Protein AF-A0A3D0W3F1-F1 (afdb_monomer_lite)

pLDDT: mean 92.35, std 10.22, range [43.0, 98.81]

Radius of gyration: 23.52 Å; chains: 1; bounding box: 72×40×69 Å

Sequence (309 aa):
MKPEKNKILKRIMSKLGKAGIWTVILTLIIFISQFIASLIQSDFGNVSIETVYFAARDEQTVVYDLFVPSSASEDNKAPLIIVIAGFQRSRETQSHIALEFARRGYVVINIDPYSQGDSSSSQGIEGGAIATIEGYGAFDIINYVYDNDEVYPYVDKDRIGVTGHSAGGNAAYQAAVHFGQESVNNGGVSKVHSVFISGYVLSINSSITFSKSNMGTDYALYDEGAFRNPINTSAPSGYSLSDMRWALESHIFVNSGLEKQGLPTIPDSSEVEIERIYGNPNLRNMRQVFNTPTIHAFQPYDPQAVTSM

Foldseek 3Di:
DPPVVVVVVVVVDVVCDPVNVVVVVVVVVVVVVVVVVVCVLQVNVQKDWDWDWDQFPPRWTKIWIKIAGVQQDLVAAAEEEEEEEAPQDALVQCSLLQSVVSVVRYTYTRIGFAVGDPTHHDDPDDDLVSCQPCVSVVVRVLCVPLVDCVPSVSHDQLHYEYEYFASNLNSQLNLQLVQLQVCVVVVNDRSHAEYERWQYQQPQDLSSLSGLYAYEYEHAQQEPCLVNFDDLPLEDPPHTSLQLQQGVSVQSQQQSLCVLVVHDGDDSNGTDDAQDWHHDSVRRSTYHYHHHNDHTACRPPDCCRRPVD

Secondary structure (DSSP, 8-state):
-HHHHHHHHHHHHHHHHHHHHHHHHHHHHHHHHHHHHHHHHTGGGTEEEEEEEEE-STT-EEEEEEEEETT--SSSPEEEEEEE--TT--GGGTHHHHHHHHHTT-EEEEEPPTTSTTSPPPSS--TTHHHHHSGGGHHHHHHHHHH-TTSSTTEEEEEEEEEEETHHHHHHHHHHHHHHHHTTTTTT--S--EEEEES--TT-SGGGGG--SEEEEE--TT-TTGGGSPP-TTSPTT--TT-TTT-HHHHHHHHHHHHHTTPPPPPTTSPPPTT-EES-GGGT--EEEE--SSSSTT-TT-HHHHS--

Structure (mmCIF, N/CA/C/O backbone):
data_AF-A0A3D0W3F1-F1
#
_entry.id   AF-A0A3D0W3F1-F1
#
loop_
_atom_site.group_PDB
_atom_site.id
_atom_site.type_symbol
_atom_site.label_atom_id
_atom_site.label_alt_id
_atom_site.label_comp_id
_atom_site.label_asym_id
_atom_site.label_entity_id
_atom_site.label_seq_id
_atom_site.pdbx_PDB_ins_code
_atom_site.Cartn_x
_atom_site.Cartn_y
_atom_site.Cartn_z
_atom_site.occupancy
_atom_site.B_iso_or_equiv
_atom_site.auth_seq_id
_atom_site.auth_comp_id
_atom_site.auth_asym_id
_atom_site.auth_atom_id
_atom_site.pdbx_PDB_model_num
ATOM 1 N N . MET A 1 1 ? 44.216 -19.779 -37.011 1.00 53.25 1 MET A N 1
ATOM 2 C CA . MET A 1 1 ? 43.090 -18.876 -36.657 1.00 53.25 1 MET A CA 1
ATOM 3 C C . MET A 1 1 ? 43.308 -17.959 -35.437 1.00 53.25 1 MET A C 1
ATOM 5 O O . MET A 1 1 ? 42.746 -16.876 -35.432 1.00 53.25 1 MET A O 1
ATOM 9 N N . LYS A 1 2 ? 44.129 -18.301 -34.424 1.00 53.22 2 LYS A N 1
ATOM 10 C CA . LYS A 1 2 ? 44.455 -17.397 -33.286 1.00 53.22 2 LYS A CA 1
ATOM 11 C C . LYS A 1 2 ? 45.316 -16.135 -33.583 1.00 53.22 2 LYS A C 1
ATOM 13 O O . LYS A 1 2 ? 45.120 -15.143 -32.885 1.00 53.22 2 LYS A O 1
ATOM 18 N N . PRO A 1 3 ? 46.244 -16.099 -34.565 1.00 59.09 3 PRO A N 1
ATOM 19 C CA . PRO A 1 3 ? 47.161 -14.958 -34.706 1.00 59.09 3 PRO A CA 1
ATOM 20 C C . PRO A 1 3 ? 46.525 -13.700 -35.324 1.00 59.09 3 PRO A C 1
ATOM 22 O O . PRO A 1 3 ? 46.982 -12.594 -35.039 1.00 59.09 3 PRO A O 1
ATOM 25 N N . GLU A 1 4 ? 45.456 -13.829 -36.116 1.00 59.00 4 GLU A N 1
ATOM 26 C CA . GLU A 1 4 ? 44.783 -12.669 -36.723 1.00 59.00 4 GLU A CA 1
ATOM 27 C C . GLU A 1 4 ? 43.921 -11.876 -35.737 1.00 59.00 4 GLU A C 1
ATOM 29 O O . GLU A 1 4 ? 44.013 -10.649 -35.712 1.00 59.00 4 GLU A O 1
ATOM 34 N N . LYS A 1 5 ? 43.163 -12.546 -34.852 1.00 58.88 5 LYS A N 1
ATOM 35 C CA . LYS A 1 5 ? 42.379 -11.868 -33.799 1.00 58.88 5 LYS A CA 1
ATOM 36 C C . LYS A 1 5 ? 43.266 -10.990 -32.906 1.00 58.88 5 LYS A C 1
ATOM 38 O O . LYS A 1 5 ? 42.899 -9.861 -32.594 1.00 58.88 5 LYS A O 1
ATOM 43 N N . ASN A 1 6 ? 44.475 -11.460 -32.586 1.00 65.62 6 ASN A N 1
ATOM 44 C CA . ASN A 1 6 ? 45.454 -10.694 -31.809 1.00 65.62 6 ASN A CA 1
ATOM 45 C C . ASN A 1 6 ? 46.024 -9.480 -32.561 1.00 65.62 6 ASN A C 1
ATOM 47 O O . ASN A 1 6 ? 46.321 -8.465 -31.931 1.00 65.62 6 ASN A O 1
ATOM 51 N N . LYS A 1 7 ? 46.170 -9.547 -33.892 1.00 69.56 7 LYS A N 1
ATOM 52 C CA . LYS A 1 7 ? 46.595 -8.392 -34.704 1.00 69.56 7 LYS A CA 1
ATOM 53 C C . LYS A 1 7 ? 45.502 -7.326 -34.783 1.00 69.56 7 LYS A C 1
ATOM 55 O O . LYS A 1 7 ? 45.806 -6.142 -34.662 1.00 69.56 7 LYS A O 1
ATOM 60 N N . ILE A 1 8 ? 44.246 -7.742 -34.938 1.00 71.44 8 ILE A N 1
ATOM 61 C CA . ILE A 1 8 ? 43.089 -6.838 -34.998 1.00 71.44 8 ILE A CA 1
ATOM 62 C C . ILE A 1 8 ? 42.907 -6.117 -33.659 1.00 71.44 8 ILE A C 1
ATOM 64 O O . ILE A 1 8 ? 42.846 -4.889 -33.634 1.00 71.44 8 ILE A O 1
ATOM 68 N N . LEU A 1 9 ? 42.930 -6.854 -32.543 1.00 68.12 9 LEU A N 1
ATOM 69 C CA . LEU A 1 9 ? 42.785 -6.279 -31.204 1.00 68.12 9 LEU A CA 1
ATOM 70 C C . LEU A 1 9 ? 43.907 -5.274 -30.887 1.00 68.12 9 LEU A C 1
ATOM 72 O O . LEU A 1 9 ? 43.634 -4.169 -30.425 1.00 68.12 9 LEU A O 1
ATOM 76 N N . LYS A 1 10 ? 45.166 -5.606 -31.212 1.00 69.19 10 LYS A N 1
ATOM 77 C CA . LYS A 1 10 ? 46.304 -4.682 -31.046 1.00 69.19 10 LYS A CA 1
ATOM 78 C C . LYS A 1 10 ? 46.171 -3.417 -31.897 1.00 69.19 10 LYS A C 1
ATOM 80 O O . LYS A 1 10 ? 46.497 -2.340 -31.412 1.00 69.19 10 LYS A O 1
ATOM 85 N N . ARG A 1 11 ? 45.671 -3.531 -33.133 1.00 71.38 11 ARG A N 1
ATOM 86 C CA . ARG A 1 11 ? 45.471 -2.396 -34.054 1.00 71.38 11 ARG A CA 1
ATOM 87 C C . ARG A 1 11 ? 44.335 -1.467 -33.614 1.00 71.38 11 ARG A C 1
ATOM 89 O O . ARG A 1 11 ? 44.406 -0.263 -33.840 1.00 71.38 11 ARG A O 1
ATOM 96 N N . ILE A 1 12 ? 43.298 -2.021 -32.989 1.00 68.94 12 ILE A N 1
ATOM 97 C CA . ILE A 1 12 ? 42.200 -1.257 -32.383 1.00 68.94 12 ILE A CA 1
ATOM 98 C C . ILE A 1 12 ? 42.711 -0.524 -31.136 1.00 68.94 12 ILE A C 1
ATOM 100 O O . ILE A 1 12 ? 42.579 0.695 -31.042 1.00 68.94 12 ILE A O 1
ATOM 104 N N . MET A 1 13 ? 43.397 -1.235 -30.235 1.00 66.75 13 MET A N 1
ATOM 105 C CA . MET A 1 13 ? 43.976 -0.648 -29.020 1.00 66.75 13 MET A CA 1
ATOM 106 C C . MET A 1 13 ? 45.009 0.449 -29.319 1.00 66.75 13 MET A C 1
ATOM 108 O O . MET A 1 13 ? 45.036 1.464 -28.628 1.00 66.75 13 MET A O 1
ATOM 112 N N . SER A 1 14 ? 45.819 0.305 -30.376 1.00 70.75 14 SER A N 1
ATOM 113 C CA . SER A 1 14 ? 46.789 1.336 -30.774 1.00 70.75 14 SER A CA 1
ATOM 114 C C . SER A 1 14 ? 46.143 2.613 -31.319 1.00 70.75 14 SER A C 1
ATOM 116 O O . SER A 1 14 ? 46.770 3.664 -31.269 1.00 70.75 14 SER A O 1
ATOM 118 N N . LYS A 1 15 ? 44.914 2.538 -31.854 1.00 76.88 15 LYS A N 1
ATOM 119 C CA . LYS A 1 15 ? 44.172 3.705 -32.363 1.00 76.88 15 LYS A CA 1
ATOM 120 C C . LYS A 1 15 ? 43.393 4.451 -31.275 1.00 76.88 15 LYS A C 1
ATOM 122 O O . LYS A 1 15 ? 43.200 5.651 -31.405 1.00 76.88 15 LYS A O 1
ATOM 127 N N . LEU A 1 16 ? 42.943 3.752 -30.231 1.00 77.44 16 LEU A N 1
ATOM 128 C CA . LEU A 1 16 ? 42.103 4.306 -29.158 1.00 77.44 16 LEU A CA 1
ATOM 129 C C . LEU A 1 16 ? 42.899 5.045 -28.066 1.00 77.44 16 LEU A C 1
ATOM 131 O O . LEU A 1 16 ? 42.341 5.873 -27.348 1.00 77.44 16 LEU A O 1
ATOM 135 N N . GLY A 1 17 ? 44.197 4.752 -27.916 1.00 87.06 17 GLY A N 1
ATOM 136 C CA . GLY A 1 17 ? 44.995 5.247 -26.790 1.00 87.06 17 GLY A CA 1
ATOM 137 C C . GLY A 1 17 ? 44.489 4.728 -25.432 1.00 87.06 17 GLY A C 1
ATOM 138 O O . GLY A 1 17 ? 43.485 4.023 -25.345 1.00 87.06 17 GLY A O 1
ATOM 139 N N . LYS A 1 18 ? 45.181 5.066 -24.334 1.00 87.62 18 LYS A N 1
ATOM 140 C CA . LYS A 1 18 ? 44.776 4.618 -22.983 1.00 87.62 18 LYS A CA 1
ATOM 141 C C . LYS A 1 18 ? 43.378 5.119 -22.602 1.00 87.62 18 LYS A C 1
ATOM 143 O O . LYS A 1 18 ? 42.601 4.357 -22.041 1.00 87.62 18 LYS A O 1
ATOM 148 N N . ALA A 1 19 ? 43.063 6.372 -22.934 1.00 89.00 19 ALA A N 1
ATOM 149 C CA . ALA A 1 19 ? 41.763 6.971 -22.648 1.00 89.00 19 ALA A CA 1
ATOM 150 C C . ALA A 1 19 ? 40.626 6.253 -23.394 1.00 89.00 19 ALA A C 1
ATOM 152 O O . ALA A 1 19 ? 39.661 5.851 -22.757 1.00 89.00 19 ALA A O 1
ATOM 153 N N . GLY A 1 20 ? 40.770 5.990 -24.699 1.00 92.81 20 GLY A N 1
ATOM 154 C CA . GLY A 1 20 ? 39.737 5.291 -25.468 1.00 92.81 20 GLY A CA 1
ATOM 155 C C . GLY A 1 20 ? 39.527 3.840 -25.026 1.00 92.81 20 GLY A C 1
ATOM 156 O O . GLY A 1 20 ? 38.398 3.360 -25.046 1.00 92.81 20 GLY A O 1
ATOM 157 N N . ILE A 1 21 ? 40.579 3.151 -24.562 1.00 90.75 21 ILE A N 1
ATOM 158 C CA . ILE A 1 21 ? 40.440 1.817 -23.950 1.00 90.75 21 ILE A CA 1
ATOM 159 C C . ILE A 1 21 ? 39.588 1.896 -22.677 1.00 90.75 21 ILE A C 1
ATOM 161 O O . ILE A 1 21 ? 38.653 1.112 -22.528 1.00 90.75 21 ILE A O 1
ATOM 165 N N . TRP A 1 22 ? 39.870 2.852 -21.786 1.00 94.56 22 TRP A N 1
ATOM 166 C CA . TRP A 1 22 ? 39.072 3.051 -20.573 1.00 94.56 22 TRP A CA 1
ATOM 167 C C . TRP A 1 22 ? 37.626 3.428 -20.880 1.00 94.56 22 TRP A C 1
ATOM 169 O O . TRP A 1 22 ? 36.726 2.870 -20.263 1.00 94.56 22 TRP A O 1
ATOM 179 N N . THR A 1 23 ? 37.388 4.300 -21.862 1.00 95.69 23 THR A N 1
ATOM 180 C CA . THR A 1 23 ? 36.031 4.640 -22.307 1.00 95.69 23 THR A CA 1
ATOM 181 C C . THR A 1 23 ? 35.265 3.392 -22.738 1.00 95.69 23 THR A C 1
ATOM 183 O O . THR A 1 23 ? 34.173 3.158 -22.236 1.00 95.69 23 THR A O 1
ATOM 186 N N . VAL A 1 24 ? 35.850 2.543 -23.590 1.00 95.19 24 VAL A N 1
ATOM 187 C CA . VAL A 1 24 ? 35.200 1.296 -24.033 1.00 95.19 24 VAL A CA 1
ATOM 188 C C . VAL A 1 24 ? 34.903 0.368 -22.855 1.00 95.19 24 VAL A C 1
ATOM 190 O O . VAL A 1 24 ? 33.809 -0.184 -22.780 1.00 95.19 24 VAL A O 1
ATOM 193 N N . ILE A 1 25 ? 35.844 0.207 -21.920 1.00 95.88 25 ILE A N 1
ATOM 194 C CA . ILE A 1 25 ? 35.651 -0.640 -20.734 1.00 95.88 25 ILE A CA 1
ATOM 195 C C . ILE A 1 25 ? 34.504 -0.112 -19.866 1.00 95.88 25 ILE A C 1
ATOM 197 O O . ILE A 1 25 ? 33.622 -0.884 -19.501 1.00 95.88 25 ILE A O 1
ATOM 201 N N . LEU A 1 26 ? 34.485 1.186 -19.560 1.00 97.56 26 LEU A N 1
ATOM 202 C CA . LEU A 1 26 ? 33.439 1.794 -18.733 1.00 97.56 26 LEU A CA 1
ATOM 203 C C . LEU A 1 26 ? 32.066 1.693 -19.401 1.00 97.56 26 LEU A C 1
ATOM 205 O O . LEU A 1 26 ? 31.092 1.340 -18.744 1.00 97.56 26 LEU A O 1
ATOM 209 N N . THR A 1 27 ? 31.990 1.920 -20.712 1.00 97.12 27 THR A N 1
ATOM 210 C CA . THR A 1 27 ? 30.753 1.739 -21.478 1.00 97.12 27 THR A CA 1
ATOM 211 C C . THR A 1 27 ? 30.265 0.289 -21.441 1.00 97.12 27 THR A C 1
ATOM 213 O O . THR A 1 27 ? 29.077 0.053 -21.236 1.00 97.12 27 THR A O 1
ATOM 216 N N . LEU A 1 28 ? 31.160 -0.696 -21.583 1.00 97.31 28 LEU A N 1
ATOM 217 C CA . LEU A 1 28 ? 30.793 -2.112 -21.466 1.00 97.31 28 LEU A CA 1
ATOM 218 C C . LEU A 1 28 ? 30.286 -2.461 -20.065 1.00 97.31 28 LEU A C 1
ATOM 220 O O . LEU A 1 28 ? 29.304 -3.187 -19.947 1.00 97.31 28 LEU A O 1
ATOM 224 N N . ILE A 1 29 ? 30.923 -1.933 -19.017 1.00 97.88 29 ILE A N 1
ATOM 225 C CA . ILE A 1 29 ? 30.468 -2.123 -17.635 1.00 97.88 29 ILE A CA 1
ATOM 226 C C . ILE A 1 29 ? 29.054 -1.561 -17.468 1.00 97.88 29 ILE A C 1
ATOM 228 O O . ILE A 1 29 ? 28.197 -2.273 -16.960 1.00 97.88 29 ILE A O 1
ATOM 232 N N . ILE A 1 30 ? 28.784 -0.346 -17.958 1.00 97.88 30 ILE A N 1
ATOM 233 C CA . ILE A 1 30 ? 27.447 0.266 -17.897 1.00 97.88 30 ILE A CA 1
ATOM 234 C C . ILE A 1 30 ? 26.406 -0.631 -18.573 1.00 97.88 30 ILE A C 1
ATOM 236 O O . ILE A 1 30 ? 25.393 -0.945 -17.954 1.00 97.88 30 ILE A O 1
ATOM 240 N N . PHE A 1 31 ? 26.666 -1.108 -19.795 1.00 97.56 31 PHE A N 1
ATOM 241 C CA . PHE A 1 31 ? 25.716 -1.973 -20.501 1.00 97.56 31 PHE A CA 1
ATOM 242 C C . PHE A 1 31 ? 25.484 -3.313 -19.796 1.00 97.56 31 PHE A C 1
ATOM 244 O O . PHE A 1 31 ? 24.347 -3.771 -19.712 1.00 97.56 31 PHE A O 1
ATOM 251 N N . ILE A 1 32 ? 26.536 -3.938 -19.259 1.00 97.62 32 ILE A N 1
ATOM 252 C CA . ILE A 1 32 ? 26.407 -5.190 -18.500 1.00 97.62 32 ILE A CA 1
ATOM 253 C C . ILE A 1 32 ? 25.610 -4.951 -17.213 1.00 97.62 32 ILE A C 1
ATOM 255 O O . ILE A 1 32 ? 24.720 -5.736 -16.893 1.00 97.62 32 ILE A O 1
ATOM 259 N N . SER A 1 33 ? 25.882 -3.862 -16.494 1.00 97.19 33 SER A N 1
ATOM 260 C CA . SER A 1 33 ? 25.137 -3.491 -15.290 1.00 97.19 33 SER A CA 1
ATOM 261 C C . SER A 1 33 ? 23.663 -3.219 -15.590 1.00 97.19 33 SER A C 1
ATOM 263 O O . SER A 1 33 ? 22.810 -3.706 -14.856 1.00 97.19 33 SER A O 1
ATOM 265 N N . GLN A 1 34 ? 23.348 -2.510 -16.678 1.00 96.62 34 GLN A N 1
ATOM 266 C CA . GLN A 1 34 ? 21.968 -2.272 -17.116 1.00 96.62 34 GLN A CA 1
ATOM 267 C C . GLN A 1 34 ? 21.253 -3.570 -17.497 1.00 96.62 34 GLN A C 1
ATOM 269 O O . GLN A 1 34 ? 20.100 -3.765 -17.125 1.00 96.62 34 GLN A O 1
ATOM 274 N N . PHE A 1 35 ? 21.941 -4.477 -18.192 1.00 96.06 35 PHE A N 1
ATOM 275 C CA . PHE A 1 35 ? 21.393 -5.784 -18.540 1.00 96.06 35 PHE A CA 1
ATOM 276 C C . PHE A 1 35 ? 21.067 -6.614 -17.291 1.00 96.06 35 PHE A C 1
ATOM 278 O O . PHE A 1 35 ? 19.957 -7.120 -17.162 1.00 96.06 35 PHE A O 1
ATOM 285 N N . ILE A 1 36 ? 21.997 -6.703 -16.334 1.00 96.75 36 ILE A N 1
ATOM 286 C CA . ILE A 1 36 ? 21.770 -7.414 -15.067 1.00 96.75 36 ILE A CA 1
ATOM 287 C C . ILE A 1 36 ? 20.635 -6.758 -14.270 1.00 96.75 36 ILE A C 1
ATOM 289 O O . ILE A 1 36 ? 19.779 -7.463 -13.741 1.00 96.75 36 ILE A O 1
ATOM 293 N N . ALA A 1 37 ? 20.597 -5.425 -14.205 1.00 93.81 37 ALA A N 1
ATOM 294 C CA . ALA A 1 37 ? 19.527 -4.698 -13.528 1.00 93.81 37 ALA A CA 1
ATOM 295 C C . ALA A 1 37 ? 18.158 -4.983 -14.162 1.00 93.81 37 ALA A C 1
ATOM 297 O O . ALA A 1 37 ? 17.212 -5.258 -13.434 1.00 93.81 37 ALA A O 1
ATOM 298 N N . SER A 1 38 ? 18.064 -4.997 -15.495 1.00 93.31 38 SER A N 1
ATOM 299 C CA . SER A 1 38 ? 16.833 -5.330 -16.223 1.00 93.31 38 SER A CA 1
ATOM 300 C C . SER A 1 38 ? 16.358 -6.758 -15.944 1.00 93.31 38 SER A C 1
ATOM 302 O O . SER A 1 38 ? 15.163 -6.971 -15.741 1.00 93.31 38 SER A O 1
ATOM 304 N N . LEU A 1 39 ? 17.279 -7.726 -15.857 1.00 95.25 39 LEU A N 1
ATOM 305 C CA . LEU A 1 39 ? 16.937 -9.090 -15.451 1.00 95.25 39 LEU A CA 1
ATOM 306 C C . LEU A 1 39 ? 16.381 -9.122 -14.027 1.00 95.25 39 LEU A C 1
ATOM 308 O O . LEU A 1 39 ? 15.338 -9.714 -13.800 1.00 95.25 39 LEU A O 1
ATOM 312 N N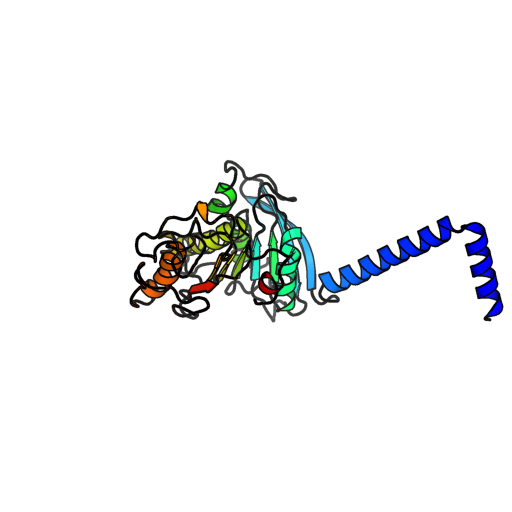 . ILE A 1 40 ? 17.030 -8.461 -13.069 1.00 93.94 40 ILE A N 1
ATOM 313 C CA . ILE A 1 40 ? 16.556 -8.448 -11.677 1.00 93.94 40 ILE A CA 1
ATOM 314 C C . ILE A 1 40 ? 15.187 -7.762 -11.572 1.00 93.94 40 ILE A C 1
ATOM 316 O O . ILE A 1 40 ? 14.288 -8.303 -10.937 1.00 93.94 40 ILE A O 1
ATOM 320 N N . GLN A 1 41 ? 15.016 -6.610 -12.224 1.00 92.81 41 GLN A N 1
ATOM 321 C CA . GLN A 1 41 ? 13.795 -5.799 -12.159 1.00 92.81 41 GLN A CA 1
ATOM 322 C C . GLN A 1 41 ? 12.572 -6.459 -12.805 1.00 92.81 41 GLN A C 1
ATOM 324 O O . GLN A 1 41 ? 11.461 -6.016 -12.557 1.00 92.81 41 GLN A O 1
ATOM 329 N N . SER A 1 42 ? 12.757 -7.514 -13.599 1.00 93.75 42 SER A N 1
ATOM 330 C CA . SER A 1 42 ? 11.679 -8.271 -14.255 1.00 93.75 42 SER A CA 1
ATOM 331 C C . SER A 1 42 ? 11.549 -9.705 -13.730 1.00 93.75 42 SER A C 1
ATOM 333 O O . SER A 1 42 ? 10.919 -10.542 -14.375 1.00 93.75 42 SER A O 1
ATOM 335 N N . ASP A 1 43 ? 12.194 -10.022 -12.600 1.00 95.75 43 ASP A N 1
ATOM 336 C CA . ASP A 1 43 ? 12.343 -11.393 -12.092 1.00 95.75 43 ASP A CA 1
ATOM 337 C C . ASP A 1 43 ? 12.796 -12.379 -13.182 1.00 95.75 43 ASP A C 1
ATOM 339 O O . ASP A 1 43 ? 12.185 -13.409 -13.442 1.00 95.75 43 ASP A O 1
ATOM 343 N N . PHE A 1 44 ? 13.867 -12.013 -13.882 1.00 95.88 44 PHE A N 1
ATOM 344 C CA . PHE A 1 44 ? 14.442 -12.753 -15.004 1.00 95.88 44 PHE A CA 1
ATOM 345 C C . PHE A 1 44 ? 13.440 -13.026 -16.141 1.00 95.88 44 PHE A C 1
ATOM 347 O O . PHE A 1 44 ? 13.564 -14.022 -16.853 1.00 95.88 44 PHE A O 1
ATOM 354 N N . GLY A 1 45 ? 12.481 -12.116 -16.338 1.00 95.06 45 GLY A N 1
ATOM 355 C CA . GLY A 1 45 ? 11.433 -12.205 -17.355 1.00 95.06 45 GLY A CA 1
ATOM 356 C C . GLY A 1 45 ? 10.137 -12.870 -16.883 1.00 95.06 45 GLY A C 1
ATOM 357 O O . GLY A 1 45 ? 9.223 -13.024 -17.690 1.00 95.06 45 GLY A O 1
ATOM 358 N N . ASN A 1 46 ? 10.026 -13.250 -15.606 1.00 97.44 46 ASN A N 1
ATOM 359 C CA . ASN A 1 46 ? 8.794 -13.820 -15.054 1.00 97.44 46 ASN A CA 1
ATOM 360 C C . ASN A 1 46 ? 7.728 -12.767 -14.730 1.00 97.44 46 ASN A C 1
ATOM 362 O O . ASN A 1 46 ? 6.587 -13.149 -14.466 1.00 97.44 46 ASN A O 1
ATOM 366 N N . VAL A 1 47 ? 8.080 -11.479 -14.726 1.00 98.25 47 VAL A N 1
ATOM 367 C CA . VAL A 1 47 ? 7.161 -10.362 -14.483 1.00 98.25 47 VAL A CA 1
ATOM 368 C C . VAL A 1 47 ? 7.215 -9.393 -15.662 1.00 98.25 47 VAL A C 1
ATOM 370 O O . VAL A 1 47 ? 8.274 -8.855 -15.988 1.00 98.25 47 VAL A O 1
ATOM 373 N N . SER A 1 48 ? 6.061 -9.161 -16.287 1.00 97.88 48 SER A N 1
ATOM 374 C CA . SER A 1 48 ? 5.867 -8.099 -17.276 1.00 97.88 48 SER A CA 1
ATOM 375 C C . SER A 1 48 ? 5.583 -6.783 -16.563 1.00 97.88 48 SER A C 1
ATOM 377 O O . SER A 1 48 ? 4.826 -6.774 -15.595 1.00 97.88 48 SER A O 1
ATOM 379 N N . ILE A 1 49 ? 6.171 -5.687 -17.041 1.00 97.81 49 ILE A N 1
ATOM 380 C CA . ILE A 1 49 ? 5.978 -4.345 -16.483 1.00 97.81 49 ILE A CA 1
ATOM 381 C C . ILE A 1 49 ? 5.582 -3.409 -17.621 1.00 97.81 49 ILE A C 1
ATOM 383 O O . ILE A 1 49 ? 6.316 -3.291 -18.603 1.00 97.81 49 ILE A O 1
ATOM 387 N N . GLU A 1 50 ? 4.435 -2.752 -17.484 1.00 97.56 50 GLU A N 1
ATOM 388 C CA . GLU A 1 50 ? 3.913 -1.784 -18.451 1.00 97.56 50 GLU A CA 1
ATOM 389 C C . GLU A 1 50 ? 3.511 -0.490 -17.742 1.00 97.56 50 GLU A C 1
ATOM 391 O O . GLU A 1 50 ? 2.805 -0.530 -16.740 1.00 97.56 50 GLU A O 1
ATOM 396 N N . THR A 1 51 ? 3.924 0.661 -18.270 1.00 98.25 51 THR A N 1
ATOM 397 C CA . THR A 1 51 ? 3.449 1.962 -17.783 1.00 98.25 51 THR A CA 1
ATOM 398 C C . THR A 1 51 ? 2.148 2.335 -18.487 1.00 98.25 51 THR A C 1
ATOM 400 O O . THR A 1 51 ? 2.099 2.403 -19.716 1.00 98.25 51 THR A O 1
ATOM 403 N N . VAL A 1 52 ? 1.108 2.631 -17.712 1.00 98.31 52 VAL A N 1
ATOM 404 C CA . VAL A 1 52 ? -0.239 2.948 -18.195 1.00 98.31 52 VAL A CA 1
ATOM 405 C C . VAL A 1 52 ? -0.613 4.377 -17.811 1.00 98.31 52 VAL A C 1
ATOM 407 O O . VAL A 1 52 ? -0.479 4.776 -16.656 1.00 98.31 52 VAL A O 1
ATOM 410 N N . TYR A 1 53 ? -1.135 5.131 -18.781 1.00 97.88 53 TYR A N 1
ATOM 411 C CA . TYR A 1 53 ? -1.723 6.457 -18.578 1.00 97.88 53 TYR A CA 1
ATOM 412 C C . TYR A 1 53 ? -3.244 6.319 -18.532 1.00 97.88 53 TYR A C 1
ATOM 414 O O . TYR A 1 53 ? -3.898 6.176 -19.567 1.00 97.88 53 TYR A O 1
ATOM 422 N N . PHE A 1 54 ? -3.811 6.324 -17.329 1.00 97.19 54 PHE A N 1
ATOM 423 C CA . PHE A 1 54 ? -5.242 6.150 -17.114 1.00 97.19 54 PHE A CA 1
ATOM 424 C C . PHE A 1 54 ? -5.949 7.501 -17.030 1.00 97.19 54 PHE A C 1
ATOM 426 O O . PHE A 1 54 ? -5.680 8.297 -16.132 1.00 97.19 54 PHE A O 1
ATOM 433 N N . ALA A 1 55 ? -6.872 7.741 -17.962 1.00 96.12 55 ALA A N 1
ATOM 434 C CA . ALA A 1 55 ? -7.784 8.876 -17.906 1.00 96.12 55 ALA A CA 1
ATOM 435 C C . ALA A 1 55 ? -8.819 8.634 -16.799 1.00 96.12 55 ALA A C 1
ATOM 437 O O . ALA A 1 55 ? -9.746 7.839 -16.962 1.00 96.12 55 ALA A O 1
ATOM 438 N N . ALA A 1 56 ? -8.623 9.301 -15.667 1.00 93.06 56 ALA A N 1
ATOM 439 C CA . ALA A 1 56 ? -9.525 9.259 -14.531 1.00 93.06 56 ALA A CA 1
ATOM 440 C C . ALA A 1 56 ? -10.672 10.271 -14.714 1.00 93.06 56 ALA A C 1
ATOM 442 O O . ALA A 1 56 ? -10.874 10.850 -15.785 1.00 93.06 56 ALA A O 1
ATOM 443 N N . ARG A 1 57 ? -11.464 10.473 -13.659 1.00 87.88 57 ARG A N 1
ATOM 444 C CA . ARG A 1 57 ? -12.520 11.495 -13.638 1.00 87.88 57 ARG A CA 1
ATOM 445 C C . ARG A 1 57 ? -11.948 12.913 -13.759 1.00 87.88 57 ARG A C 1
ATOM 447 O O . ARG A 1 57 ? -10.756 13.133 -13.575 1.00 87.88 57 ARG A O 1
ATOM 454 N N . ASP A 1 58 ? -12.822 13.873 -14.053 1.00 87.31 58 ASP A N 1
ATOM 455 C CA . ASP A 1 58 ? -12.511 15.311 -14.024 1.00 87.31 58 ASP A CA 1
ATOM 456 C C . ASP A 1 58 ? -11.318 15.724 -14.915 1.00 87.31 58 ASP A C 1
ATOM 458 O O . ASP A 1 58 ? -10.568 16.642 -14.590 1.00 87.31 58 ASP A O 1
ATOM 462 N N . GLU A 1 59 ? -11.135 15.026 -16.045 1.00 89.19 59 GLU A N 1
ATOM 463 C CA . GLU A 1 59 ? -10.014 15.207 -16.989 1.00 89.19 59 GLU A CA 1
ATOM 464 C C . GLU A 1 59 ? -8.623 14.996 -16.353 1.00 89.19 59 GLU A C 1
ATOM 466 O O . GLU A 1 59 ? -7.597 15.388 -16.916 1.00 89.19 59 GLU A O 1
ATOM 471 N N . GLN A 1 60 ? -8.569 14.347 -15.187 1.00 94.31 60 GLN A N 1
ATOM 472 C CA . GLN A 1 60 ? -7.328 13.973 -14.522 1.00 94.31 60 GLN A CA 1
ATOM 473 C C . GLN A 1 60 ? -6.728 12.710 -15.147 1.00 94.31 60 GLN A C 1
ATOM 475 O O . GLN A 1 60 ? -7.412 11.881 -15.746 1.00 94.31 60 GLN A O 1
ATOM 480 N N . THR A 1 61 ? -5.418 12.544 -15.001 1.00 97.31 61 THR A N 1
ATOM 481 C CA . THR A 1 61 ? -4.689 11.348 -15.432 1.00 97.31 61 THR A CA 1
ATOM 482 C C . THR A 1 61 ? -3.933 10.766 -14.250 1.00 97.31 61 THR A C 1
ATOM 484 O O . THR A 1 61 ? -3.146 11.473 -13.620 1.00 97.31 61 THR A O 1
ATOM 487 N N . VAL A 1 62 ? -4.147 9.479 -13.973 1.00 97.38 62 VAL A N 1
ATOM 488 C CA . VAL A 1 62 ? -3.304 8.704 -13.055 1.00 97.38 62 VAL A CA 1
ATOM 489 C C . VAL A 1 62 ? -2.368 7.842 -13.886 1.00 97.38 62 VAL A C 1
ATOM 491 O O . VAL A 1 62 ? -2.816 7.082 -14.744 1.00 97.38 62 VAL A O 1
ATOM 494 N N . VAL A 1 63 ? -1.071 7.941 -13.630 1.00 98.12 63 VAL A N 1
ATOM 495 C CA . VAL A 1 63 ? -0.057 7.100 -14.262 1.00 98.12 63 VAL A CA 1
ATOM 496 C C . VAL A 1 63 ? 0.376 6.019 -13.284 1.00 98.12 63 VAL A C 1
ATOM 498 O O . VAL A 1 63 ? 0.529 6.266 -12.087 1.00 98.12 63 VAL A O 1
ATOM 501 N N . TYR A 1 64 ? 0.553 4.800 -13.776 1.00 98.19 64 TYR A N 1
ATOM 502 C CA . TYR A 1 64 ? 1.027 3.693 -12.955 1.00 98.19 64 TYR A CA 1
ATOM 503 C C . TYR A 1 64 ? 1.835 2.686 -13.756 1.00 98.19 64 TYR A C 1
ATOM 505 O O . TYR A 1 64 ? 1.644 2.535 -14.960 1.00 98.19 64 TYR A O 1
ATOM 513 N N . ASP A 1 65 ? 2.688 1.950 -13.052 1.00 98.50 65 ASP A N 1
ATOM 514 C CA . ASP A 1 65 ? 3.316 0.746 -13.579 1.00 98.50 65 ASP A CA 1
ATOM 515 C C . ASP A 1 65 ? 2.480 -0.476 -13.181 1.00 98.50 65 ASP A C 1
ATOM 517 O O . ASP A 1 65 ? 2.170 -0.689 -12.004 1.00 98.50 65 ASP A O 1
ATOM 521 N N . LEU A 1 66 ? 2.116 -1.277 -14.176 1.00 98.56 66 LEU A N 1
ATOM 522 C CA . LEU A 1 66 ? 1.390 -2.528 -14.049 1.00 98.56 66 LEU A CA 1
ATOM 523 C C . LEU A 1 66 ? 2.376 -3.695 -14.095 1.00 98.56 66 LEU A C 1
ATOM 525 O O . LEU A 1 66 ? 2.971 -3.972 -15.135 1.00 98.56 66 LEU A O 1
ATOM 529 N N . PHE A 1 67 ? 2.513 -4.399 -12.976 1.00 98.69 67 PHE A N 1
ATOM 530 C CA . PHE A 1 67 ? 3.326 -5.602 -12.852 1.00 98.69 67 PHE A CA 1
ATOM 531 C C . PHE A 1 67 ? 2.420 -6.827 -12.964 1.00 98.69 67 PHE A C 1
ATOM 533 O O . PHE A 1 67 ? 1.521 -7.022 -12.141 1.00 98.69 67 PHE A O 1
ATOM 540 N N . VAL A 1 68 ? 2.674 -7.670 -13.961 1.00 98.56 68 VAL A N 1
ATOM 541 C CA . VAL A 1 68 ? 1.900 -8.889 -14.217 1.00 98.56 68 VAL A CA 1
ATOM 542 C C . VAL A 1 68 ? 2.834 -10.095 -14.160 1.00 98.56 68 VAL A C 1
ATOM 544 O O . VAL A 1 68 ? 3.709 -10.225 -15.023 1.00 98.56 68 VAL A O 1
ATOM 547 N N . PRO A 1 69 ? 2.694 -10.985 -13.164 1.00 98.31 69 PRO A N 1
ATOM 548 C CA . PRO A 1 69 ? 3.474 -12.210 -13.125 1.00 98.31 69 PRO A CA 1
ATOM 549 C C . PRO A 1 69 ? 3.004 -13.180 -14.210 1.00 98.31 69 PRO A C 1
ATOM 551 O O . PRO A 1 69 ? 1.816 -13.285 -14.497 1.00 98.31 69 PRO A O 1
ATOM 554 N N . SER A 1 70 ? 3.932 -13.960 -14.756 1.00 97.56 70 SER A N 1
ATOM 555 C CA . SER A 1 70 ? 3.675 -14.985 -15.780 1.00 97.56 70 SER A CA 1
ATOM 556 C C . SER A 1 70 ? 2.687 -16.079 -15.350 1.00 97.56 70 SER A C 1
ATOM 558 O O . SER A 1 70 ? 2.162 -16.798 -16.197 1.00 97.56 70 SER A O 1
ATOM 560 N N . SER A 1 71 ? 2.422 -16.211 -14.047 1.00 96.88 71 SER A N 1
ATOM 561 C CA . SER A 1 71 ? 1.408 -17.113 -13.499 1.00 96.88 71 SER A CA 1
ATOM 562 C C . SER A 1 71 ? -0.026 -16.581 -13.618 1.00 96.88 71 SER A C 1
ATOM 564 O O . SER A 1 71 ? -0.959 -17.383 -13.535 1.00 96.88 71 SER A O 1
ATOM 566 N N . ALA A 1 72 ? -0.221 -15.269 -13.794 1.00 97.88 72 ALA A N 1
ATOM 567 C CA . ALA A 1 72 ? -1.539 -14.654 -13.909 1.00 97.88 72 ALA A CA 1
ATOM 568 C C . ALA A 1 72 ? -2.104 -14.847 -15.322 1.00 97.88 72 ALA A C 1
ATOM 570 O O . ALA A 1 72 ? -1.472 -14.506 -16.321 1.00 97.88 72 ALA A O 1
ATOM 571 N N . SER A 1 73 ? -3.311 -15.397 -15.405 1.00 97.38 73 SER A N 1
ATOM 572 C CA . SER A 1 73 ? -4.047 -15.592 -16.659 1.00 97.38 73 SER A CA 1
ATOM 573 C C . SER A 1 73 ? -5.551 -15.546 -16.394 1.00 97.38 73 SER A C 1
ATOM 575 O O . SER A 1 73 ? -5.973 -15.520 -15.240 1.00 97.38 73 SER A O 1
ATOM 577 N N . GLU A 1 74 ? -6.370 -15.545 -17.443 1.00 96.44 74 GLU A N 1
ATOM 578 C CA . GLU A 1 74 ? -7.833 -15.574 -17.294 1.00 96.44 74 GLU A CA 1
ATOM 579 C C . GLU A 1 74 ? -8.322 -16.831 -16.552 1.00 96.44 74 GLU A C 1
ATOM 581 O O . GLU A 1 74 ? -9.228 -16.741 -15.722 1.00 96.44 74 GLU A O 1
ATOM 586 N N . ASP A 1 75 ? -7.667 -17.976 -16.782 1.00 96.88 75 ASP A N 1
ATOM 587 C CA . ASP A 1 75 ? -7.971 -19.253 -16.121 1.00 96.88 75 ASP A CA 1
ATOM 588 C C . ASP A 1 75 ? -7.381 -19.351 -14.702 1.00 96.88 75 ASP A C 1
ATOM 590 O O . ASP A 1 75 ? -7.872 -20.111 -13.865 1.00 96.88 75 ASP A O 1
ATOM 594 N N . ASN A 1 76 ? -6.322 -18.588 -14.414 1.00 97.25 76 ASN A N 1
ATOM 595 C CA . ASN A 1 76 ? -5.662 -18.539 -13.110 1.00 97.25 76 ASN A CA 1
ATOM 596 C C . ASN A 1 76 ? -5.535 -17.088 -12.634 1.00 97.25 76 ASN A C 1
ATOM 598 O O . ASN A 1 76 ? -4.462 -16.479 -12.717 1.00 97.25 76 ASN A O 1
ATOM 602 N N . LYS A 1 77 ? -6.655 -16.540 -12.153 1.00 98.12 77 LYS A N 1
ATOM 603 C CA . LYS A 1 77 ? -6.731 -15.147 -11.711 1.00 98.12 77 LYS A CA 1
ATOM 604 C C . LYS A 1 77 ? -5.894 -14.902 -10.455 1.00 98.12 77 LYS A C 1
ATOM 606 O O . LYS A 1 77 ? -5.997 -15.622 -9.453 1.00 98.12 77 LYS A O 1
ATOM 611 N N . ALA A 1 78 ? -5.089 -13.850 -10.500 1.00 98.44 78 ALA A N 1
ATOM 612 C CA . ALA A 1 78 ? -4.210 -13.441 -9.415 1.00 98.44 78 ALA A CA 1
ATOM 613 C C . ALA A 1 78 ? -4.840 -12.307 -8.586 1.00 98.44 78 ALA A C 1
ATOM 615 O O . ALA A 1 78 ? -5.526 -11.451 -9.148 1.00 98.44 78 ALA A O 1
ATOM 616 N N . PRO A 1 79 ? -4.605 -12.253 -7.261 1.00 98.38 79 PRO A N 1
ATOM 617 C CA . PRO A 1 79 ? -4.990 -11.096 -6.459 1.00 98.38 79 PRO A CA 1
ATOM 618 C C . PRO A 1 79 ? -4.318 -9.814 -6.965 1.00 98.38 79 PRO A C 1
ATOM 620 O O . PRO A 1 79 ? -3.195 -9.857 -7.474 1.00 98.38 79 PRO A O 1
ATOM 623 N N . LEU A 1 80 ? -4.977 -8.676 -6.754 1.00 98.75 80 LEU A N 1
ATOM 624 C CA . LEU A 1 80 ? -4.449 -7.353 -7.083 1.00 98.75 80 LEU A CA 1
ATOM 625 C C . LEU A 1 80 ? -3.911 -6.658 -5.833 1.00 98.75 80 LEU A C 1
ATOM 627 O O . LEU A 1 80 ? -4.574 -6.652 -4.797 1.00 98.75 80 LEU A O 1
ATOM 631 N N . ILE A 1 81 ? -2.755 -6.009 -5.943 1.00 98.75 81 ILE A N 1
ATOM 632 C CA . ILE A 1 81 ? -2.231 -5.090 -4.932 1.00 98.75 81 ILE A CA 1
ATOM 633 C C . ILE A 1 81 ? -2.039 -3.710 -5.553 1.00 98.75 81 ILE A C 1
ATOM 635 O O . ILE A 1 81 ? -1.356 -3.556 -6.562 1.00 98.75 81 ILE A O 1
ATOM 639 N N 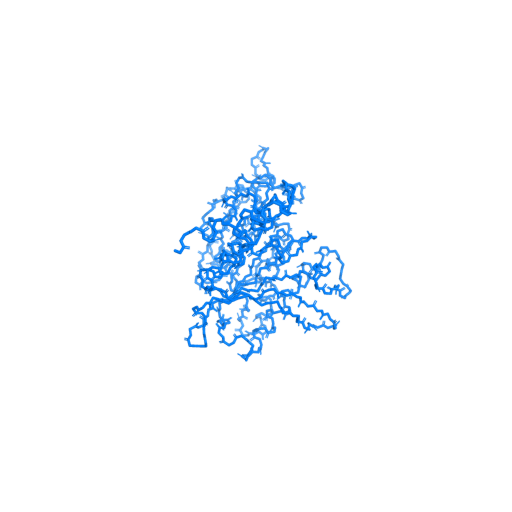. ILE A 1 82 ? -2.614 -2.693 -4.921 1.00 98.69 82 ILE A N 1
ATOM 640 C CA . ILE A 1 82 ? -2.325 -1.296 -5.232 1.00 98.69 82 ILE A CA 1
ATOM 641 C C . ILE A 1 82 ? -1.206 -0.810 -4.309 1.00 98.69 82 ILE A C 1
ATOM 643 O O . ILE A 1 82 ? -1.338 -0.904 -3.087 1.00 98.69 82 ILE A O 1
ATOM 647 N N . VAL A 1 83 ? -0.119 -0.290 -4.878 1.00 98.31 83 VAL A N 1
ATOM 648 C CA . VAL A 1 83 ? 1.021 0.279 -4.145 1.00 98.31 83 VAL A CA 1
ATOM 649 C C . VAL A 1 83 ? 1.052 1.787 -4.365 1.00 98.31 83 VAL A C 1
ATOM 651 O O . VAL A 1 83 ? 1.083 2.257 -5.502 1.00 98.31 83 VAL A O 1
ATOM 654 N N . ILE A 1 84 ? 1.030 2.546 -3.268 1.00 97.50 84 ILE A N 1
ATOM 655 C CA . ILE A 1 84 ? 0.908 4.007 -3.291 1.00 97.50 84 ILE A CA 1
ATOM 656 C C . ILE A 1 84 ? 2.168 4.647 -2.700 1.00 97.50 84 ILE A C 1
ATOM 658 O O . ILE A 1 84 ? 2.528 4.413 -1.539 1.00 97.50 84 ILE A O 1
ATOM 662 N N . ALA A 1 85 ? 2.834 5.490 -3.488 1.00 93.69 85 ALA A N 1
ATOM 663 C CA . ALA A 1 85 ? 3.991 6.250 -3.030 1.00 93.69 85 ALA A CA 1
ATOM 664 C C . ALA A 1 85 ? 3.615 7.349 -2.012 1.00 93.69 85 ALA A C 1
ATOM 666 O O . ALA A 1 85 ? 2.467 7.782 -1.895 1.00 93.69 85 ALA A O 1
ATOM 667 N N . GLY A 1 86 ? 4.613 7.792 -1.242 1.00 90.38 86 GLY A N 1
ATOM 668 C CA . GLY A 1 86 ? 4.456 8.864 -0.256 1.00 90.38 86 GLY A CA 1
ATOM 669 C C . GLY A 1 86 ? 4.379 10.265 -0.866 1.00 90.38 86 GLY A C 1
ATOM 670 O O . GLY A 1 86 ? 4.323 10.444 -2.074 1.00 90.38 86 GLY A O 1
ATOM 671 N N . PHE A 1 87 ? 4.400 11.285 -0.008 1.00 89.31 87 PHE A N 1
ATOM 672 C CA . PHE A 1 87 ? 4.460 12.679 -0.451 1.00 89.31 87 PHE A CA 1
ATOM 673 C C . PHE A 1 87 ? 5.831 13.009 -1.062 1.00 89.31 87 PHE A C 1
ATOM 675 O O . PHE A 1 87 ? 6.862 12.610 -0.521 1.00 89.31 87 PHE A O 1
ATOM 682 N N . GLN A 1 88 ? 5.824 13.764 -2.161 1.00 86.56 88 GLN A N 1
ATOM 683 C CA . GLN A 1 88 ? 6.987 14.098 -2.994 1.00 86.56 88 GLN A CA 1
ATOM 684 C C . GLN A 1 88 ? 7.756 12.867 -3.500 1.00 86.56 88 GLN A C 1
ATOM 686 O O . GLN A 1 88 ? 8.987 12.868 -3.588 1.00 86.56 88 GLN A O 1
ATOM 691 N N . ARG A 1 89 ? 7.028 11.795 -3.814 1.00 88.69 89 ARG A N 1
ATOM 692 C CA . ARG A 1 89 ? 7.562 10.530 -4.313 1.00 88.69 89 ARG A CA 1
ATOM 693 C C . ARG A 1 89 ? 6.771 10.076 -5.539 1.00 88.69 89 ARG A C 1
ATOM 695 O O . ARG A 1 89 ? 5.626 10.458 -5.737 1.00 88.69 89 ARG A O 1
ATOM 702 N N . SER A 1 90 ? 7.411 9.237 -6.337 1.00 92.31 90 SER A N 1
ATOM 703 C CA . SER A 1 90 ? 6.849 8.629 -7.540 1.00 92.31 90 SER A CA 1
ATOM 704 C C . SER A 1 90 ? 6.847 7.102 -7.424 1.00 92.31 90 SER A C 1
ATOM 706 O O . SER A 1 90 ? 7.441 6.531 -6.491 1.00 92.31 90 SER A O 1
ATOM 708 N N . ARG A 1 91 ? 6.216 6.435 -8.387 1.00 92.88 91 ARG A N 1
ATOM 709 C CA . ARG A 1 91 ? 6.138 4.982 -8.539 1.00 92.88 91 ARG A CA 1
ATOM 710 C C . ARG A 1 91 ? 7.518 4.324 -8.494 1.00 92.88 91 ARG A C 1
ATOM 712 O O . ARG A 1 91 ? 7.682 3.303 -7.825 1.00 92.88 91 ARG A O 1
ATOM 719 N N . GLU A 1 92 ? 8.565 4.943 -9.044 1.00 92.06 92 GLU A N 1
ATOM 720 C CA . GLU A 1 92 ? 9.933 4.396 -9.012 1.00 92.06 92 GLU A CA 1
ATOM 721 C C . GLU A 1 92 ? 10.423 4.139 -7.582 1.00 92.06 92 GLU A C 1
ATOM 723 O O . GLU A 1 92 ? 11.153 3.178 -7.332 1.00 92.06 92 GLU A O 1
ATOM 728 N N . THR A 1 93 ? 9.985 4.952 -6.619 1.00 90.75 93 THR A N 1
ATOM 729 C CA . THR A 1 93 ? 10.431 4.851 -5.223 1.00 90.75 93 THR A CA 1
ATOM 730 C C . THR A 1 93 ? 9.830 3.659 -4.483 1.00 90.75 93 THR A C 1
ATOM 732 O O . THR A 1 93 ? 10.399 3.238 -3.481 1.00 90.75 93 THR A O 1
ATOM 735 N N . GLN A 1 94 ? 8.728 3.092 -4.983 1.00 91.50 94 GLN A N 1
ATOM 736 C CA . GLN A 1 94 ? 8.058 1.904 -4.436 1.00 91.50 94 GLN A CA 1
ATOM 737 C C . GLN A 1 94 ? 8.102 0.697 -5.392 1.00 91.50 94 GLN A C 1
ATOM 739 O O . GLN A 1 94 ? 7.594 -0.373 -5.065 1.00 91.50 94 GLN A O 1
ATOM 744 N N . SER A 1 95 ? 8.779 0.830 -6.538 1.00 92.88 95 SER A N 1
ATOM 745 C CA . SER A 1 95 ? 8.932 -0.233 -7.544 1.00 92.88 95 SER A CA 1
ATOM 746 C C . SER A 1 95 ? 9.495 -1.542 -6.978 1.00 92.88 95 SER A C 1
ATOM 748 O O . SER A 1 95 ? 9.081 -2.621 -7.382 1.00 92.88 95 SER A O 1
ATOM 750 N N . HIS A 1 96 ? 10.401 -1.458 -6.002 1.00 90.62 96 HIS A N 1
ATOM 751 C CA . HIS A 1 96 ? 10.969 -2.619 -5.319 1.00 90.62 96 HIS A CA 1
ATOM 752 C C . HIS A 1 96 ? 9.915 -3.414 -4.530 1.00 90.62 96 HIS A C 1
ATOM 754 O O . HIS A 1 96 ? 9.894 -4.638 -4.620 1.00 90.62 96 HIS A O 1
ATOM 760 N N . ILE A 1 97 ? 9.004 -2.737 -3.822 1.00 91.88 97 ILE A N 1
ATOM 761 C CA . ILE A 1 97 ? 7.881 -3.381 -3.124 1.00 91.88 97 ILE A CA 1
ATOM 762 C C . ILE A 1 97 ? 6.921 -4.006 -4.139 1.00 91.88 97 ILE A C 1
ATOM 764 O O . ILE A 1 97 ? 6.514 -5.157 -3.984 1.00 91.88 97 ILE A O 1
ATOM 768 N N . ALA A 1 98 ? 6.603 -3.275 -5.211 1.00 96.12 98 ALA A N 1
ATOM 769 C CA . ALA A 1 98 ? 5.719 -3.770 -6.260 1.00 96.12 98 ALA A CA 1
ATOM 770 C C . ALA A 1 98 ? 6.275 -5.028 -6.946 1.00 96.12 98 ALA A C 1
ATOM 772 O O . ALA A 1 98 ? 5.557 -6.010 -7.131 1.00 96.12 98 ALA A O 1
ATOM 773 N N . LEU A 1 99 ? 7.574 -5.040 -7.244 1.00 96.12 99 LEU A N 1
ATOM 774 C CA . LEU A 1 99 ? 8.247 -6.198 -7.814 1.00 96.12 99 LEU A CA 1
ATOM 775 C C . LEU A 1 99 ? 8.217 -7.400 -6.865 1.00 96.12 99 LEU A C 1
ATOM 777 O O . LEU A 1 99 ? 7.923 -8.509 -7.300 1.00 96.12 99 LEU A O 1
ATOM 781 N N . GLU A 1 100 ? 8.484 -7.209 -5.573 1.00 95.44 100 GLU A N 1
ATOM 782 C CA . GLU A 1 100 ? 8.472 -8.307 -4.601 1.00 95.44 100 GLU A CA 1
ATOM 783 C C . GLU A 1 100 ? 7.078 -8.934 -4.433 1.00 95.44 100 GLU A C 1
ATOM 785 O O . GLU A 1 100 ? 6.972 -10.160 -4.306 1.00 95.44 100 GLU A O 1
ATOM 790 N N . PHE A 1 101 ? 6.006 -8.142 -4.520 1.00 97.19 101 PHE A N 1
ATOM 791 C CA . PHE A 1 101 ? 4.645 -8.674 -4.619 1.00 97.19 101 PHE A CA 1
ATOM 792 C C . PHE A 1 101 ? 4.417 -9.420 -5.937 1.00 97.19 101 PHE A C 1
ATOM 794 O O . PHE A 1 101 ? 3.917 -10.545 -5.918 1.00 97.19 101 PHE A O 1
ATOM 801 N N . ALA A 1 102 ? 4.838 -8.868 -7.074 1.00 98.19 102 ALA A N 1
ATOM 802 C CA . ALA A 1 102 ? 4.679 -9.540 -8.362 1.00 98.19 102 ALA A CA 1
ATOM 803 C C . ALA A 1 102 ? 5.374 -10.911 -8.395 1.00 98.19 102 ALA A C 1
ATOM 805 O O . ALA A 1 102 ? 4.775 -11.908 -8.797 1.00 98.19 102 ALA A O 1
ATOM 806 N N . ARG A 1 103 ? 6.587 -11.009 -7.842 1.00 96.94 103 ARG A N 1
ATOM 807 C CA . ARG A 1 103 ? 7.334 -12.274 -7.681 1.00 96.94 103 ARG A CA 1
ATOM 808 C C . ARG A 1 103 ? 6.597 -13.317 -6.841 1.00 96.94 103 ARG A C 1
ATOM 810 O O . ARG A 1 103 ? 6.793 -14.512 -7.035 1.00 96.94 103 ARG A O 1
ATOM 817 N N . ARG A 1 104 ? 5.738 -12.875 -5.918 1.00 96.56 104 ARG A N 1
ATOM 818 C CA . ARG A 1 104 ? 4.889 -13.732 -5.072 1.00 96.56 104 ARG A CA 1
ATOM 819 C C . ARG A 1 104 ? 3.545 -14.084 -5.730 1.00 96.56 104 ARG A C 1
ATOM 821 O O . ARG A 1 104 ? 2.715 -14.724 -5.090 1.00 96.56 104 ARG A O 1
ATOM 828 N N . GLY A 1 105 ? 3.336 -13.714 -6.996 1.00 97.50 105 GLY A N 1
ATOM 829 C CA . GLY A 1 105 ? 2.159 -14.093 -7.784 1.00 97.50 105 GLY A CA 1
ATOM 830 C C . GLY A 1 105 ? 0.987 -13.115 -7.705 1.00 97.50 105 GLY A C 1
ATOM 831 O O . GLY A 1 105 ? -0.140 -13.505 -8.000 1.00 97.50 105 GLY A O 1
ATOM 832 N N . TYR A 1 106 ? 1.237 -11.866 -7.311 1.00 98.50 106 TYR A N 1
ATOM 833 C CA . TYR A 1 106 ? 0.233 -10.803 -7.291 1.00 98.50 106 TYR A CA 1
ATOM 834 C C . TYR A 1 106 ? 0.316 -9.964 -8.565 1.00 98.50 106 TYR A C 1
ATOM 836 O O . TYR A 1 106 ? 1.408 -9.656 -9.033 1.00 98.50 106 TYR A O 1
ATOM 844 N N . VAL A 1 107 ? -0.823 -9.540 -9.108 1.00 98.75 107 VAL A N 1
ATOM 845 C CA . VAL A 1 107 ? -0.834 -8.410 -10.046 1.00 98.75 107 VAL A CA 1
ATOM 846 C C . VAL A 1 107 ? -0.667 -7.148 -9.217 1.00 98.75 107 VAL A C 1
ATOM 848 O O . VAL A 1 107 ? -1.304 -7.014 -8.170 1.00 98.75 107 VAL A O 1
ATOM 851 N N . VAL A 1 108 ? 0.187 -6.227 -9.650 1.00 98.81 108 VAL A N 1
ATOM 852 C CA . VAL A 1 108 ? 0.467 -5.014 -8.878 1.00 98.81 108 VAL A CA 1
ATOM 853 C C . VAL A 1 108 ? 0.291 -3.781 -9.740 1.00 98.81 108 VAL A C 1
ATOM 855 O O . VAL A 1 108 ? 0.821 -3.713 -10.843 1.00 98.81 108 VAL A O 1
ATOM 858 N N . ILE A 1 109 ? -0.431 -2.797 -9.216 1.00 98.69 109 ILE A N 1
ATOM 859 C CA . ILE A 1 109 ? -0.520 -1.456 -9.790 1.00 98.69 109 ILE A CA 1
ATOM 860 C C . ILE A 1 109 ? 0.225 -0.507 -8.854 1.00 98.69 109 ILE A C 1
ATOM 862 O O . ILE A 1 109 ? -0.199 -0.275 -7.722 1.00 98.69 109 ILE A O 1
ATOM 866 N N . ASN A 1 110 ? 1.354 0.016 -9.321 1.00 98.25 110 ASN A N 1
ATOM 867 C CA . ASN A 1 110 ? 2.215 0.929 -8.580 1.00 98.25 110 ASN A CA 1
ATOM 868 C C . ASN A 1 110 ? 2.038 2.351 -9.114 1.00 98.25 110 ASN A C 1
ATOM 870 O O . ASN A 1 110 ? 2.429 2.650 -10.242 1.00 98.25 110 ASN A O 1
ATOM 874 N N . ILE A 1 111 ? 1.405 3.202 -8.316 1.00 97.69 111 ILE A N 1
ATOM 875 C CA . ILE A 1 111 ? 0.817 4.459 -8.781 1.00 97.69 111 ILE A CA 1
ATOM 876 C C . ILE A 1 111 ? 1.779 5.626 -8.574 1.00 97.69 111 ILE A C 1
ATOM 878 O O . ILE A 1 111 ? 2.385 5.755 -7.507 1.00 97.69 111 ILE A O 1
ATOM 882 N N . ASP A 1 112 ? 1.837 6.523 -9.558 1.00 96.88 112 ASP A N 1
ATOM 883 C CA . ASP A 1 112 ? 2.217 7.910 -9.320 1.00 96.88 112 ASP A CA 1
ATOM 884 C C . ASP A 1 112 ? 1.047 8.667 -8.695 1.00 96.88 112 ASP A C 1
ATOM 886 O O . ASP A 1 112 ? 0.001 8.816 -9.333 1.00 96.88 112 ASP A O 1
ATOM 890 N N . PRO A 1 113 ? 1.185 9.158 -7.454 1.00 96.12 113 PRO A N 1
ATOM 891 C CA . PRO A 1 113 ? 0.131 9.928 -6.819 1.00 96.12 113 PRO A CA 1
ATOM 892 C C . PRO A 1 113 ? -0.284 11.149 -7.642 1.00 96.12 113 PRO A C 1
ATOM 894 O O . PRO A 1 113 ? 0.571 11.797 -8.240 1.00 96.12 113 PRO A O 1
ATOM 897 N N . TYR A 1 114 ? -1.557 11.551 -7.587 1.00 96.12 114 TYR A N 1
ATOM 898 C CA . TYR A 1 114 ? -1.952 12.870 -8.102 1.00 96.12 114 TYR A CA 1
ATOM 899 C C . TYR A 1 114 ? -1.025 13.987 -7.588 1.00 96.12 114 TYR A C 1
ATOM 901 O O . TYR A 1 114 ? -0.617 14.000 -6.419 1.00 96.12 114 TYR A O 1
ATOM 909 N N . SER A 1 115 ? -0.726 14.938 -8.476 1.00 93.94 115 SER A N 1
ATOM 910 C CA . SER A 1 115 ? 0.225 16.042 -8.277 1.00 93.94 115 SER A CA 1
ATOM 911 C C . SER A 1 115 ? 1.688 15.606 -8.077 1.00 93.94 115 SER A C 1
ATOM 913 O O . SER A 1 115 ? 2.491 16.386 -7.556 1.00 93.94 115 SER A O 1
ATOM 915 N N . GLN A 1 116 ? 2.049 14.373 -8.448 1.00 93.94 116 GLN A N 1
ATOM 916 C CA . GLN A 1 116 ? 3.394 13.805 -8.315 1.00 93.94 116 GLN A CA 1
ATOM 917 C C . GLN A 1 116 ? 3.721 12.888 -9.507 1.00 93.94 116 GLN A C 1
ATOM 919 O O . GLN A 1 116 ? 2.824 12.347 -10.147 1.00 93.94 116 GLN A O 1
ATOM 924 N N . GLY A 1 117 ? 5.015 12.700 -9.790 1.00 94.00 117 GLY A N 1
ATOM 925 C CA . GLY A 1 117 ? 5.464 11.877 -10.918 1.00 94.00 117 GLY A CA 1
ATOM 926 C C . GLY A 1 117 ? 4.884 12.352 -12.254 1.00 94.00 117 GLY A C 1
ATOM 927 O O . GLY A 1 117 ? 4.885 13.553 -12.528 1.00 94.00 117 GLY A O 1
ATOM 928 N N . ASP A 1 118 ? 4.388 11.412 -13.058 1.00 96.12 118 ASP A N 1
ATOM 929 C CA . ASP A 1 118 ? 3.750 11.689 -14.351 1.00 96.12 118 ASP A CA 1
ATOM 930 C C . ASP A 1 118 ? 2.225 11.898 -14.255 1.00 96.12 118 ASP A C 1
ATOM 932 O O . ASP A 1 118 ? 1.586 12.234 -15.256 1.00 96.12 118 ASP A O 1
ATOM 936 N N . SER A 1 119 ? 1.621 11.699 -13.079 1.00 96.62 119 SER A N 1
ATOM 937 C CA . SER A 1 119 ? 0.188 11.928 -12.866 1.00 96.62 119 SER A CA 1
ATOM 938 C C . SER A 1 119 ? -0.154 13.415 -12.908 1.00 96.62 119 SER A C 1
ATOM 940 O O . SER A 1 119 ? 0.628 14.282 -12.506 1.00 96.62 119 SER A O 1
ATOM 942 N N . SER A 1 120 ? -1.365 13.731 -13.367 1.00 96.06 120 SER A N 1
ATOM 943 C CA . SER A 1 120 ? -1.850 15.109 -13.376 1.00 96.06 120 SER A CA 1
ATOM 944 C C . SER A 1 120 ? -2.023 15.642 -11.953 1.00 96.06 120 SER A C 1
ATOM 946 O O . SER A 1 120 ? -2.109 14.891 -10.978 1.00 96.06 120 SER A O 1
ATOM 948 N N . SER A 1 121 ? -2.157 16.960 -11.831 1.00 93.12 121 SER A N 1
ATOM 949 C CA . SER A 1 121 ? -2.627 17.570 -10.590 1.00 93.12 121 SER A CA 1
ATOM 950 C C . SER A 1 121 ? -4.029 17.080 -10.219 1.00 93.12 121 SER A C 1
ATOM 952 O O . SER A 1 121 ? -4.832 16.753 -11.097 1.00 93.12 121 SER A O 1
ATOM 954 N N . SER A 1 122 ? -4.319 17.082 -8.919 1.00 91.75 122 SER A N 1
ATOM 955 C CA . SER A 1 122 ? -5.689 16.967 -8.412 1.00 91.75 122 SER A CA 1
ATOM 956 C C . SER A 1 122 ? -6.495 18.238 -8.716 1.00 91.75 122 SER A C 1
ATOM 958 O O . SER A 1 122 ? -5.959 19.349 -8.633 1.00 91.75 122 SER A O 1
ATOM 960 N N . GLN A 1 123 ? -7.775 18.092 -9.068 1.00 89.88 123 GLN A N 1
ATOM 961 C CA . GLN A 1 123 ? -8.687 19.211 -9.307 1.00 89.88 123 GLN A CA 1
ATOM 962 C C . GLN A 1 123 ? -9.434 19.572 -8.019 1.00 89.88 123 GLN A C 1
ATOM 964 O O . GLN A 1 123 ? -10.301 18.845 -7.543 1.00 89.88 123 GLN A O 1
ATOM 969 N N . GLY A 1 124 ? -9.121 20.738 -7.451 1.00 85.38 124 GLY A N 1
ATOM 970 C CA . GLY A 1 124 ? -9.853 21.287 -6.302 1.00 85.38 124 GLY A CA 1
ATOM 971 C C . GLY A 1 124 ? -9.475 20.710 -4.932 1.00 85.38 124 GLY A C 1
ATOM 972 O O . GLY A 1 124 ? -10.079 21.106 -3.934 1.00 85.38 124 GLY A O 1
ATOM 973 N N . ILE A 1 125 ? -8.471 19.828 -4.854 1.00 89.12 125 ILE A N 1
ATOM 974 C CA . ILE A 1 125 ? -7.906 19.321 -3.597 1.00 89.12 125 ILE A CA 1
ATOM 975 C C . ILE A 1 125 ? -6.394 19.561 -3.598 1.00 89.12 125 ILE A C 1
ATOM 977 O O . ILE A 1 125 ? -5.703 19.319 -4.584 1.00 89.12 125 ILE A O 1
ATOM 981 N N . GLU A 1 126 ? -5.865 20.044 -2.475 1.00 87.19 126 GLU A N 1
ATOM 982 C CA . GLU A 1 126 ? -4.463 20.448 -2.362 1.00 87.19 126 GLU A CA 1
ATOM 983 C C . GLU A 1 126 ? -3.722 19.711 -1.239 1.00 87.19 126 GLU A C 1
ATOM 985 O O . GLU A 1 126 ? -4.291 19.298 -0.223 1.00 87.19 126 GLU A O 1
ATOM 990 N N . GLY A 1 127 ? -2.404 19.582 -1.409 1.00 86.94 127 GLY A N 1
ATOM 991 C CA . GLY A 1 127 ? -1.493 19.068 -0.389 1.00 86.94 127 GLY A CA 1
ATOM 992 C C . GLY A 1 127 ? -1.830 17.653 0.092 1.00 86.94 127 GLY A C 1
ATOM 993 O O . GLY A 1 127 ? -2.227 16.782 -0.678 1.00 86.94 127 GLY A O 1
ATOM 994 N N . GLY A 1 128 ? -1.662 17.412 1.395 1.00 83.31 128 GLY A N 1
ATOM 995 C CA . GLY A 1 128 ? -1.889 16.093 1.994 1.00 83.31 128 GLY A CA 1
ATOM 996 C C . GLY A 1 128 ? -3.346 15.612 1.948 1.00 83.31 128 GLY A C 1
ATOM 997 O O . GLY A 1 128 ? -3.587 14.419 2.122 1.00 83.31 128 GLY A O 1
ATOM 998 N N . ALA A 1 129 ? -4.314 16.500 1.688 1.00 91.38 129 ALA A N 1
ATOM 999 C CA . ALA A 1 129 ? -5.722 16.122 1.577 1.00 91.38 129 ALA A CA 1
ATOM 1000 C C . ALA A 1 129 ? -5.994 15.236 0.351 1.00 91.38 129 ALA A C 1
ATOM 1002 O O . ALA A 1 129 ? -6.920 14.431 0.393 1.00 91.38 129 ALA A O 1
ATOM 1003 N N . ILE A 1 130 ? -5.154 15.313 -0.687 1.00 93.56 130 ILE A N 1
ATOM 1004 C CA . ILE A 1 130 ? -5.252 14.469 -1.887 1.00 93.56 130 ILE A CA 1
ATOM 1005 C C . ILE A 1 130 ? -5.101 12.983 -1.513 1.00 93.56 130 ILE A C 1
ATOM 1007 O O . ILE A 1 130 ? -5.874 12.139 -1.965 1.00 93.56 130 ILE A O 1
ATOM 1011 N N . ALA A 1 131 ? -4.165 12.657 -0.611 1.00 93.44 131 ALA A N 1
ATOM 1012 C CA . ALA A 1 131 ? -4.014 11.301 -0.076 1.00 93.44 131 ALA A CA 1
ATOM 1013 C C . ALA A 1 131 ? -5.279 10.836 0.655 1.00 93.44 131 ALA A C 1
ATOM 1015 O O . ALA A 1 131 ? -5.666 9.675 0.570 1.00 93.44 131 ALA A O 1
ATOM 1016 N N . THR A 1 132 ? -5.901 11.752 1.400 1.00 93.81 132 THR A N 1
ATOM 1017 C CA . THR A 1 132 ? -7.016 11.431 2.288 1.00 93.81 132 THR A CA 1
ATOM 1018 C C . THR A 1 132 ? -8.335 11.262 1.540 1.00 93.81 132 THR A C 1
ATOM 1020 O O . THR A 1 132 ? -9.103 10.358 1.849 1.00 93.81 132 THR A O 1
ATOM 1023 N N . ILE A 1 133 ? -8.605 12.150 0.584 1.00 93.69 133 ILE A N 1
ATOM 1024 C CA . ILE A 1 133 ? -9.906 12.268 -0.083 1.00 93.69 133 ILE A CA 1
ATOM 1025 C C . ILE A 1 133 ? -9.946 11.442 -1.371 1.00 93.69 133 ILE A C 1
ATOM 1027 O O . ILE A 1 133 ? -10.973 10.847 -1.676 1.00 93.69 133 ILE A O 1
ATOM 1031 N N . GLU A 1 134 ? -8.835 11.373 -2.108 1.00 94.25 134 GLU A N 1
ATOM 1032 C CA . GLU A 1 134 ? -8.781 10.708 -3.420 1.00 94.25 134 GLU A CA 1
ATOM 1033 C C . GLU A 1 134 ? -7.939 9.430 -3.410 1.00 94.25 134 GLU A C 1
ATOM 1035 O O . GLU A 1 134 ? -7.753 8.794 -4.449 1.00 94.25 134 GLU A O 1
ATOM 1040 N N . GLY A 1 135 ? -7.349 9.077 -2.263 1.00 96.19 135 GLY A N 1
ATOM 1041 C CA . GLY A 1 135 ? -6.404 7.968 -2.179 1.00 96.19 135 GLY A CA 1
ATOM 1042 C C . GLY A 1 135 ? -5.212 8.148 -3.120 1.00 96.19 135 GLY A C 1
ATOM 1043 O O . GLY A 1 135 ? -4.673 7.157 -3.605 1.00 96.19 135 GLY A O 1
ATOM 1044 N N . TYR A 1 136 ? -4.850 9.396 -3.451 1.00 96.50 136 TYR A N 1
ATOM 1045 C CA . TYR A 1 136 ? -3.860 9.714 -4.485 1.00 96.50 136 TYR A CA 1
ATOM 1046 C C . TYR A 1 136 ? -4.160 9.132 -5.886 1.00 96.50 136 TYR A C 1
ATOM 1048 O O . TYR A 1 136 ? -3.241 8.919 -6.672 1.00 96.50 136 TYR A O 1
ATOM 1056 N N . GLY A 1 137 ? -5.433 8.895 -6.213 1.00 96.25 137 GLY A N 1
ATOM 1057 C CA . GLY A 1 137 ? -5.868 8.300 -7.483 1.00 96.25 137 GLY A CA 1
ATOM 1058 C C . GLY A 1 137 ? -6.100 6.790 -7.410 1.00 96.25 137 GLY A C 1
ATOM 1059 O O . GLY A 1 137 ? -6.684 6.208 -8.324 1.00 96.25 137 GLY A O 1
ATOM 1060 N N . ALA A 1 138 ? -5.735 6.144 -6.296 1.00 97.75 138 ALA A N 1
ATOM 1061 C CA . ALA A 1 138 ? -6.004 4.724 -6.091 1.00 97.75 138 ALA A CA 1
ATOM 1062 C C . ALA A 1 138 ? -7.504 4.401 -6.116 1.00 97.75 138 ALA A C 1
ATOM 1064 O O . ALA A 1 138 ? -7.880 3.329 -6.581 1.00 97.75 138 ALA A O 1
ATOM 1065 N N . PHE A 1 139 ? -8.368 5.308 -5.647 1.00 97.62 139 PHE A N 1
ATOM 1066 C CA . PHE A 1 139 ? -9.813 5.054 -5.615 1.00 97.62 139 PHE A CA 1
ATOM 1067 C C . PHE A 1 139 ? -10.396 4.963 -7.028 1.00 97.62 139 PHE A C 1
ATOM 1069 O O . PHE A 1 139 ? -11.175 4.054 -7.308 1.00 97.62 139 PHE A O 1
ATOM 1076 N N . ASP A 1 140 ? -9.964 5.849 -7.929 1.00 96.88 140 ASP A N 1
ATOM 1077 C CA . ASP A 1 140 ? -10.406 5.850 -9.325 1.00 96.88 140 ASP A CA 1
ATOM 1078 C C . ASP A 1 140 ? -9.954 4.566 -10.042 1.00 96.88 140 ASP A C 1
ATOM 1080 O O . ASP A 1 140 ? -10.745 3.935 -10.741 1.00 96.88 140 ASP A O 1
ATOM 1084 N N . ILE A 1 141 ? -8.713 4.120 -9.803 1.00 97.56 141 ILE A N 1
ATOM 1085 C CA . ILE A 1 141 ? -8.185 2.865 -10.362 1.00 97.56 141 ILE A CA 1
ATOM 1086 C C . ILE A 1 141 ? -8.930 1.645 -9.812 1.00 97.56 141 ILE A C 1
ATOM 1088 O O . ILE A 1 141 ? -9.294 0.759 -10.584 1.00 97.56 141 ILE A O 1
ATOM 1092 N N . ILE A 1 142 ? -9.169 1.577 -8.498 1.00 97.94 142 ILE A N 1
ATOM 1093 C CA . ILE A 1 142 ? -9.887 0.450 -7.882 1.00 97.94 142 ILE A CA 1
ATOM 1094 C C . ILE A 1 142 ? -11.305 0.359 -8.446 1.00 97.94 142 ILE A C 1
ATOM 1096 O O . ILE A 1 142 ? -11.728 -0.735 -8.808 1.00 97.94 142 ILE A O 1
ATOM 1100 N N . ASN A 1 143 ? -12.013 1.485 -8.582 1.00 96.62 143 ASN A N 1
ATOM 1101 C CA . ASN A 1 143 ? -13.324 1.517 -9.232 1.00 96.62 143 ASN A CA 1
ATOM 1102 C C . ASN A 1 143 ? -13.242 1.052 -10.686 1.00 96.62 143 ASN A C 1
ATOM 1104 O O . ASN A 1 143 ? -13.991 0.166 -11.084 1.00 96.62 143 ASN A O 1
ATOM 1108 N N . TYR A 1 144 ? -12.290 1.574 -11.459 1.00 96.31 144 TYR A N 1
ATOM 1109 C CA . TYR A 1 144 ? -12.127 1.201 -12.861 1.00 96.31 144 TYR A CA 1
ATOM 1110 C C . TYR A 1 144 ? -11.884 -0.301 -13.050 1.00 96.31 144 TYR A C 1
ATOM 1112 O O . TYR A 1 144 ? -12.570 -0.933 -13.853 1.00 96.31 144 TYR A O 1
ATOM 1120 N N . VAL A 1 145 ? -10.960 -0.891 -12.287 1.00 96.75 145 VAL A N 1
ATOM 1121 C CA . VAL A 1 145 ? -10.677 -2.331 -12.365 1.00 96.75 145 VAL A CA 1
ATOM 1122 C C . VAL A 1 145 ? -11.862 -3.149 -11.858 1.00 96.75 145 VAL A C 1
ATOM 1124 O O . VAL A 1 145 ? -12.233 -4.137 -12.483 1.00 96.75 145 VAL A O 1
ATOM 1127 N N . TYR A 1 146 ? -12.484 -2.756 -10.744 1.00 95.50 146 TYR A N 1
ATOM 1128 C CA . TYR A 1 146 ? -13.592 -3.513 -10.163 1.00 95.50 146 TYR A CA 1
ATOM 1129 C C . TYR A 1 146 ? -14.828 -3.506 -11.072 1.00 95.50 146 TYR A C 1
ATOM 1131 O O . TYR A 1 146 ? -15.400 -4.564 -11.326 1.00 95.50 146 TYR A O 1
ATOM 1139 N N . ASP A 1 147 ? -15.187 -2.354 -11.636 1.00 94.00 147 ASP A N 1
ATOM 1140 C CA . ASP A 1 147 ? -16.445 -2.163 -12.363 1.00 94.00 147 ASP A CA 1
ATOM 1141 C C . ASP A 1 147 ? -16.385 -2.640 -13.837 1.00 94.00 147 ASP A C 1
ATOM 1143 O O . ASP A 1 147 ? -17.424 -2.740 -14.486 1.00 94.00 147 ASP A O 1
ATOM 1147 N N . ASN A 1 148 ? -15.199 -2.972 -14.378 1.00 94.75 148 ASN A N 1
ATOM 1148 C CA . ASN A 1 148 ? -15.021 -3.401 -15.776 1.00 94.75 148 ASN A CA 1
ATOM 1149 C C . ASN A 1 148 ? -14.373 -4.794 -15.861 1.00 94.75 148 ASN A C 1
ATOM 1151 O O . ASN A 1 148 ? -13.194 -4.951 -15.561 1.00 94.75 148 ASN A O 1
ATOM 1155 N N . ASP A 1 149 ? -15.121 -5.835 -16.237 1.00 90.38 149 ASP A N 1
ATOM 1156 C CA . ASP A 1 149 ? -14.619 -7.229 -16.275 1.00 90.38 149 ASP A CA 1
ATOM 1157 C C . ASP A 1 149 ? -13.584 -7.502 -17.370 1.00 90.38 149 ASP A C 1
ATOM 1159 O O . ASP A 1 149 ? -12.722 -8.361 -17.201 1.00 90.38 149 ASP A O 1
ATOM 1163 N N . GLU A 1 150 ? -13.633 -6.731 -18.453 1.00 92.75 150 GLU A N 1
ATOM 1164 C CA . GLU A 1 150 ? -12.686 -6.826 -19.569 1.00 92.75 150 GLU A CA 1
ATOM 1165 C C . GLU A 1 150 ? -11.324 -6.194 -19.236 1.00 92.75 150 GLU A C 1
ATOM 1167 O O . GLU A 1 150 ? -10.325 -6.431 -19.916 1.00 92.75 150 GLU A O 1
ATOM 1172 N N . VAL A 1 151 ? -11.267 -5.353 -18.198 1.00 93.12 151 VAL A N 1
ATOM 1173 C CA . VAL A 1 151 ? -10.036 -4.685 -17.775 1.00 93.12 151 VAL A CA 1
ATOM 1174 C C . VAL A 1 151 ? -9.263 -5.626 -16.866 1.00 93.12 151 VAL A C 1
ATOM 1176 O O . VAL A 1 151 ? -9.711 -5.955 -15.771 1.00 93.12 151 VAL A O 1
ATOM 1179 N N . TYR A 1 152 ? -8.075 -6.025 -17.322 1.00 96.94 152 TYR A N 1
ATOM 1180 C CA . TYR A 1 152 ? -7.201 -6.969 -16.622 1.00 96.94 152 TYR A CA 1
ATOM 1181 C C . TYR A 1 152 ? -7.945 -8.261 -16.238 1.00 96.94 152 TYR A C 1
ATOM 1183 O O . TYR A 1 152 ? -8.074 -8.571 -15.054 1.00 96.94 152 TYR A O 1
ATOM 1191 N N . PRO A 1 153 ? -8.418 -9.058 -17.218 1.00 97.19 153 PRO A N 1
ATOM 1192 C CA . PRO A 1 153 ? -9.298 -10.208 -16.966 1.00 97.19 153 PRO A CA 1
ATOM 1193 C C . PRO A 1 153 ? -8.638 -11.317 -16.121 1.00 97.19 153 PRO A C 1
ATOM 1195 O O . PRO A 1 153 ? -9.319 -12.176 -15.556 1.00 97.19 153 PRO A O 1
ATOM 1198 N N . TYR A 1 154 ? -7.311 -11.263 -15.979 1.00 97.69 154 TYR A N 1
ATOM 1199 C CA . TYR A 1 154 ? -6.479 -12.094 -15.108 1.00 97.69 154 TYR A CA 1
ATOM 1200 C C . TYR A 1 154 ? -6.426 -11.630 -13.635 1.00 97.69 154 TYR A C 1
ATOM 1202 O O . TYR A 1 154 ? -5.723 -12.244 -12.829 1.00 97.69 154 TYR A O 1
ATOM 1210 N N . VAL A 1 155 ? -7.133 -10.561 -13.256 1.00 98.38 155 VAL A N 1
ATOM 1211 C CA . VAL A 1 155 ? -7.245 -10.079 -11.870 1.00 98.38 155 VAL A CA 1
ATOM 1212 C C . VAL A 1 155 ? -8.444 -10.709 -11.166 1.00 98.38 155 VAL A C 1
ATOM 1214 O O . VAL A 1 155 ? -9.566 -10.718 -11.671 1.00 98.38 155 VAL A O 1
ATOM 1217 N N . ASP A 1 156 ? -8.212 -11.194 -9.950 1.00 97.75 156 ASP A N 1
ATOM 1218 C CA . ASP A 1 156 ? -9.260 -11.613 -9.029 1.00 97.75 156 ASP A CA 1
ATOM 1219 C C . ASP A 1 156 ? -9.776 -10.422 -8.205 1.00 97.75 156 ASP A C 1
ATOM 1221 O O . ASP A 1 156 ? -9.115 -9.931 -7.283 1.00 97.75 156 ASP A O 1
ATOM 1225 N N . LYS A 1 157 ? -10.991 -9.980 -8.532 1.00 95.38 157 LYS A N 1
ATOM 1226 C CA . LYS A 1 157 ? -11.652 -8.821 -7.920 1.00 95.38 157 LYS A CA 1
ATOM 1227 C C . LYS A 1 157 ? -12.145 -9.071 -6.490 1.00 95.38 157 LYS A C 1
ATOM 1229 O O . LYS A 1 157 ? -12.368 -8.108 -5.759 1.00 95.38 157 LYS A O 1
ATOM 1234 N N . ASP A 1 158 ? -12.224 -10.328 -6.049 1.00 95.12 158 ASP A N 1
ATOM 1235 C CA . ASP A 1 158 ? -12.552 -10.695 -4.662 1.00 95.12 158 ASP A CA 1
ATOM 1236 C C . ASP A 1 158 ? -11.309 -10.686 -3.748 1.00 95.12 158 ASP A C 1
ATOM 1238 O O . ASP A 1 158 ? -11.369 -10.979 -2.544 1.00 95.12 158 ASP A O 1
ATOM 1242 N N . ARG A 1 159 ? -10.139 -10.359 -4.314 1.00 96.81 159 ARG A N 1
ATOM 1243 C CA . ARG A 1 159 ? -8.855 -10.299 -3.608 1.00 96.81 159 ARG A CA 1
ATOM 1244 C C . ARG A 1 159 ? -8.050 -9.063 -4.020 1.00 96.81 159 ARG A C 1
ATOM 1246 O O . ARG A 1 159 ? -6.957 -9.170 -4.567 1.00 96.81 159 ARG A O 1
ATOM 1253 N N . ILE A 1 160 ? -8.583 -7.885 -3.693 1.00 98.56 160 ILE A N 1
ATOM 1254 C CA . ILE A 1 160 ? -7.893 -6.595 -3.866 1.00 98.56 160 ILE A CA 1
ATOM 1255 C C . ILE A 1 160 ? -7.298 -6.118 -2.536 1.00 98.56 160 ILE A C 1
ATOM 1257 O O . ILE A 1 160 ? -8.017 -5.922 -1.548 1.00 98.56 160 ILE A O 1
ATOM 1261 N N . GLY A 1 161 ? -5.985 -5.910 -2.528 1.00 98.50 161 GLY A N 1
ATOM 1262 C CA . GLY A 1 161 ? -5.219 -5.323 -1.439 1.00 98.50 161 GLY A CA 1
ATOM 1263 C C . GLY A 1 161 ? -4.705 -3.920 -1.762 1.00 98.50 161 GLY A C 1
ATOM 1264 O O . GLY A 1 161 ? -4.505 -3.577 -2.925 1.00 98.50 161 GLY A O 1
ATOM 1265 N N . VAL A 1 162 ? -4.459 -3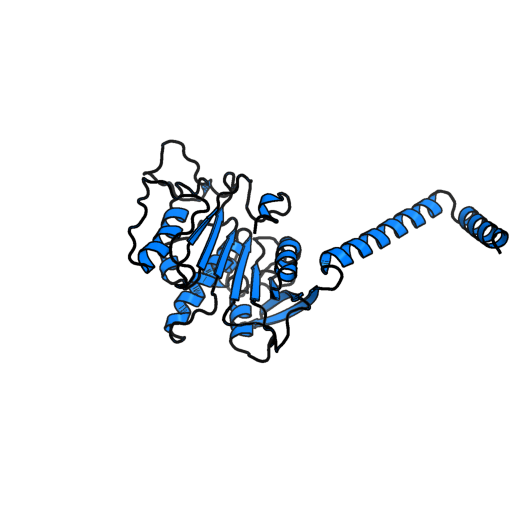.106 -0.733 1.00 98.75 162 VAL A N 1
ATOM 1266 C CA . VAL A 1 162 ? -3.855 -1.771 -0.886 1.00 98.75 162 VAL A CA 1
ATOM 1267 C C . VAL A 1 162 ? -2.755 -1.571 0.150 1.00 98.75 162 VAL A C 1
ATOM 1269 O O . VAL A 1 162 ? -2.925 -1.882 1.328 1.00 98.75 162 VAL A O 1
ATOM 1272 N N . THR A 1 163 ? -1.623 -1.024 -0.264 1.00 98.19 163 THR A N 1
ATOM 1273 C CA . THR A 1 163 ? -0.561 -0.601 0.644 1.00 98.19 163 THR A CA 1
ATOM 1274 C C . THR A 1 163 ? 0.084 0.688 0.161 1.00 98.19 163 THR A C 1
ATOM 1276 O O . THR A 1 163 ? -0.085 1.103 -0.985 1.00 98.19 163 THR A O 1
ATOM 1279 N N . GLY A 1 164 ? 0.831 1.341 1.038 1.00 95.50 164 GLY A N 1
ATOM 1280 C CA . GLY A 1 164 ? 1.604 2.503 0.658 1.00 95.50 164 GLY A CA 1
ATOM 1281 C C . GLY A 1 164 ? 2.497 2.998 1.776 1.00 95.50 164 GLY A C 1
ATOM 1282 O O . GLY A 1 164 ? 2.318 2.648 2.942 1.00 95.50 164 GLY A O 1
ATOM 1283 N N . HIS A 1 165 ? 3.449 3.838 1.389 1.00 93.88 165 HIS A N 1
ATOM 1284 C CA . HIS A 1 165 ? 4.467 4.405 2.265 1.00 93.88 165 HIS A CA 1
ATOM 1285 C C . HIS A 1 165 ? 4.090 5.830 2.691 1.00 93.88 165 HIS A C 1
ATOM 1287 O O . HIS A 1 165 ? 3.815 6.688 1.846 1.00 93.88 165 HIS A O 1
ATOM 1293 N N . SER A 1 166 ? 4.151 6.130 3.988 1.00 93.50 166 SER A N 1
ATOM 1294 C CA . SER A 1 166 ? 3.890 7.459 4.553 1.00 93.50 166 SER A CA 1
ATOM 1295 C C . SER A 1 166 ? 2.501 7.980 4.149 1.00 93.50 166 SER A C 1
ATOM 1297 O O . SER A 1 166 ? 1.493 7.323 4.391 1.00 93.50 166 SER A O 1
ATOM 1299 N N . ALA A 1 167 ? 2.403 9.123 3.464 1.00 95.19 167 ALA A N 1
ATOM 1300 C CA . ALA A 1 167 ? 1.132 9.608 2.918 1.00 95.19 167 ALA A CA 1
ATOM 1301 C C . ALA A 1 167 ? 0.411 8.578 2.012 1.00 95.19 167 ALA A C 1
ATOM 1303 O O . ALA A 1 167 ? -0.816 8.583 1.957 1.00 95.19 167 ALA A O 1
ATOM 1304 N N . GLY A 1 168 ? 1.134 7.664 1.356 1.00 96.44 168 GLY A N 1
ATOM 1305 C CA . GLY A 1 168 ? 0.539 6.529 0.643 1.00 96.44 168 GLY A CA 1
ATOM 1306 C C . GLY A 1 168 ? -0.051 5.469 1.582 1.00 96.44 168 GLY A C 1
ATOM 1307 O O . GLY A 1 168 ? -1.064 4.857 1.262 1.00 96.44 168 GLY A O 1
ATOM 1308 N N . GLY A 1 169 ? 0.518 5.296 2.778 1.00 96.62 169 GLY A N 1
ATOM 1309 C CA . GLY A 1 169 ? -0.050 4.469 3.846 1.00 96.62 169 GLY A CA 1
ATOM 1310 C C . GLY A 1 169 ? -1.364 5.050 4.368 1.00 96.62 169 GLY A C 1
ATOM 1311 O O . GLY A 1 169 ? -2.335 4.316 4.546 1.00 96.62 169 GLY A O 1
ATOM 1312 N N . ASN A 1 170 ? -1.444 6.380 4.502 1.00 97.25 170 ASN A N 1
ATOM 1313 C CA . ASN A 1 170 ? -2.716 7.062 4.750 1.00 97.25 170 ASN A CA 1
ATOM 1314 C C . ASN A 1 170 ? -3.725 6.780 3.631 1.00 97.25 170 ASN A C 1
ATOM 1316 O O . ASN A 1 170 ? -4.843 6.377 3.922 1.00 97.25 170 ASN A O 1
ATOM 1320 N N . ALA A 1 171 ? -3.339 6.933 2.362 1.00 98.12 171 ALA A N 1
ATOM 1321 C CA . ALA A 1 171 ? -4.220 6.621 1.235 1.00 98.12 171 ALA A CA 1
ATOM 1322 C C . ALA A 1 171 ? -4.716 5.160 1.270 1.00 98.12 171 ALA A C 1
ATOM 1324 O O . ALA A 1 171 ? -5.894 4.900 1.028 1.00 98.12 171 ALA A O 1
ATOM 1325 N N . ALA A 1 172 ? -3.856 4.214 1.661 1.00 98.38 172 ALA A N 1
ATOM 1326 C CA . ALA A 1 172 ? -4.224 2.814 1.843 1.00 98.38 172 ALA A CA 1
ATOM 1327 C C . ALA A 1 172 ? -5.248 2.620 2.978 1.00 98.38 172 ALA A C 1
ATOM 1329 O O . ALA A 1 172 ? -6.262 1.946 2.787 1.00 98.38 172 ALA A O 1
ATOM 1330 N N . TYR A 1 173 ? -5.040 3.256 4.137 1.00 98.50 173 TYR A N 1
ATOM 1331 C CA . TYR A 1 173 ? -6.028 3.290 5.223 1.00 98.50 173 TYR A CA 1
ATOM 1332 C C . TYR A 1 173 ? -7.375 3.850 4.747 1.00 98.50 173 TYR A C 1
ATOM 1334 O O . TYR A 1 173 ? -8.424 3.254 5.004 1.00 98.50 173 TYR A O 1
ATOM 1342 N N . GLN A 1 174 ? -7.349 4.960 4.009 1.00 98.44 174 GLN A N 1
ATOM 1343 C CA . GLN A 1 174 ? -8.562 5.598 3.508 1.00 98.44 174 GLN A CA 1
ATOM 1344 C C . GLN A 1 174 ? -9.268 4.745 2.458 1.00 98.44 174 GLN A C 1
ATOM 1346 O O . GLN A 1 174 ? -10.491 4.738 2.447 1.00 98.44 174 GLN A O 1
ATOM 1351 N N . ALA A 1 175 ? -8.553 3.949 1.657 1.00 98.50 175 ALA A N 1
ATOM 1352 C CA . ALA A 1 175 ? -9.179 2.974 0.763 1.00 98.50 175 ALA A CA 1
ATOM 1353 C C . ALA A 1 175 ? -10.038 1.971 1.551 1.00 98.50 175 ALA A C 1
ATOM 1355 O O . ALA A 1 175 ? -11.183 1.706 1.184 1.00 98.50 175 ALA A O 1
ATOM 1356 N N . ALA A 1 176 ? -9.528 1.458 2.679 1.00 98.25 176 ALA A N 1
ATOM 1357 C CA . ALA A 1 176 ? -10.288 0.543 3.531 1.00 98.25 176 ALA A CA 1
ATOM 1358 C C . ALA A 1 176 ? -11.566 1.194 4.082 1.00 98.25 176 ALA A C 1
ATOM 1360 O O . ALA A 1 176 ? -12.617 0.553 4.132 1.00 98.25 176 ALA A O 1
ATOM 1361 N N . VAL A 1 177 ? -11.478 2.455 4.515 1.00 98.19 177 VAL A N 1
ATOM 1362 C CA . VAL A 1 177 ? -12.617 3.209 5.059 1.00 98.19 177 VAL A CA 1
ATOM 1363 C C . VAL A 1 177 ? -13.622 3.549 3.959 1.00 98.19 177 VAL A C 1
ATOM 1365 O O . VAL A 1 177 ? -14.799 3.235 4.110 1.00 98.19 177 VAL A O 1
ATOM 1368 N N . HIS A 1 178 ? -13.162 4.125 2.849 1.00 98.00 178 HIS A N 1
ATOM 1369 C CA . HIS A 1 178 ? -13.975 4.578 1.721 1.00 98.00 178 HIS A CA 1
ATOM 1370 C C . HIS A 1 178 ? -14.795 3.437 1.112 1.00 98.00 178 HIS A C 1
ATOM 1372 O O . HIS A 1 178 ? -16.024 3.491 1.106 1.00 98.00 178 HIS A O 1
ATOM 1378 N N . PHE A 1 179 ? -14.142 2.347 0.696 1.00 98.00 179 PHE A N 1
ATOM 1379 C CA . PHE A 1 179 ? -14.844 1.202 0.106 1.00 98.00 179 PHE A CA 1
ATOM 1380 C C . PHE A 1 179 ? -15.648 0.403 1.140 1.00 98.00 179 PHE A C 1
ATOM 1382 O O . PHE A 1 179 ? -16.649 -0.234 0.806 1.00 98.00 179 PHE A O 1
ATOM 1389 N N . GLY A 1 180 ? -15.271 0.490 2.418 1.00 97.19 180 GLY A N 1
ATOM 1390 C CA . GLY A 1 180 ? -16.088 0.012 3.528 1.00 97.19 180 GLY A CA 1
ATOM 1391 C C . GLY A 1 180 ? -17.413 0.773 3.654 1.00 97.19 180 GLY A C 1
ATOM 1392 O O . GLY A 1 180 ? -18.468 0.146 3.772 1.00 97.19 180 GLY A O 1
ATOM 1393 N N . GLN A 1 181 ? -17.384 2.105 3.559 1.00 96.56 181 GLN A N 1
ATOM 1394 C CA . GLN A 1 181 ? -18.582 2.953 3.540 1.00 96.56 181 GLN A CA 1
ATOM 1395 C C . GLN A 1 181 ? -19.430 2.701 2.289 1.00 96.56 181 GLN A C 1
ATOM 1397 O O . GLN A 1 181 ? -20.636 2.483 2.403 1.00 96.56 181 GLN A O 1
ATOM 1402 N N . GLU A 1 182 ? -18.804 2.659 1.111 1.00 95.88 182 GLU A N 1
ATOM 1403 C CA . GLU A 1 182 ? -19.482 2.389 -0.164 1.00 95.88 182 GLU A CA 1
ATOM 1404 C C . GLU A 1 182 ? -20.201 1.033 -0.154 1.00 95.88 182 GLU A C 1
ATOM 1406 O O . GLU A 1 182 ? -21.301 0.908 -0.695 1.00 95.88 182 GLU A O 1
ATOM 1411 N N . SER A 1 183 ? -19.645 0.038 0.551 1.00 94.56 183 SER A N 1
ATOM 1412 C CA . SER A 1 183 ? -20.233 -1.302 0.649 1.00 94.56 183 SER A CA 1
ATOM 1413 C C . SER A 1 183 ? -21.676 -1.316 1.160 1.00 94.56 183 SER A C 1
ATOM 1415 O O . SER A 1 183 ? -22.407 -2.259 0.866 1.00 94.56 183 SER A O 1
ATOM 1417 N N . VAL A 1 184 ? -22.118 -0.291 1.902 1.00 90.56 184 VAL A N 1
ATOM 1418 C CA . VAL A 1 184 ? -23.519 -0.151 2.344 1.00 90.56 184 VAL A CA 1
ATOM 1419 C C . VAL A 1 184 ? -24.471 -0.127 1.146 1.00 90.56 184 VAL A C 1
ATOM 1421 O O . VAL A 1 184 ? -25.537 -0.736 1.201 1.00 90.56 184 VAL A O 1
ATOM 1424 N N . ASN A 1 185 ? -24.054 0.506 0.050 1.00 87.94 185 ASN A N 1
ATOM 1425 C CA . ASN A 1 185 ? -24.818 0.596 -1.192 1.00 87.94 185 ASN A CA 1
ATOM 1426 C C . ASN A 1 185 ? -24.496 -0.544 -2.177 1.00 87.94 185 ASN A C 1
ATOM 1428 O O . ASN A 1 185 ? -25.208 -0.706 -3.162 1.00 87.94 185 ASN A O 1
ATOM 1432 N N . ASN A 1 186 ? -23.470 -1.355 -1.899 1.00 86.00 186 ASN A N 1
ATOM 1433 C CA . ASN A 1 186 ? -23.011 -2.461 -2.745 1.00 86.00 186 ASN A CA 1
ATOM 1434 C C . ASN A 1 186 ? -23.253 -3.838 -2.094 1.00 86.00 186 ASN A C 1
ATOM 1436 O O . ASN A 1 186 ? -22.345 -4.656 -1.951 1.00 86.00 186 ASN A O 1
ATOM 1440 N N . GLY A 1 187 ? -24.468 -4.078 -1.587 1.00 84.94 187 GLY A N 1
ATOM 1441 C CA . GLY A 1 187 ? -24.851 -5.382 -1.020 1.00 84.94 187 GLY A CA 1
ATOM 1442 C C . GLY A 1 187 ? -24.011 -5.837 0.184 1.00 84.94 187 GLY A C 1
ATOM 1443 O O . GLY A 1 187 ? -23.990 -7.018 0.521 1.00 84.94 187 GLY A O 1
ATOM 1444 N N . GLY A 1 188 ? -23.299 -4.916 0.835 1.00 86.69 188 GLY A N 1
ATOM 1445 C CA . GLY A 1 188 ? -22.387 -5.198 1.934 1.00 86.69 188 GLY A CA 1
ATOM 1446 C C . GLY A 1 188 ? -20.963 -5.580 1.520 1.00 86.69 188 GLY A C 1
ATOM 1447 O O . GLY A 1 188 ? -20.153 -5.808 2.424 1.00 86.69 188 GLY A O 1
ATOM 1448 N N . VAL A 1 189 ? -20.637 -5.609 0.224 1.00 89.88 189 VAL A N 1
ATOM 1449 C CA . VAL A 1 189 ? -19.324 -6.009 -0.306 1.00 89.88 189 VAL A CA 1
ATOM 1450 C C . VAL A 1 189 ? -18.415 -4.790 -0.476 1.00 89.88 189 VAL A C 1
ATOM 1452 O O . VAL A 1 189 ? -18.747 -3.840 -1.182 1.00 89.88 189 VAL A O 1
ATOM 1455 N N . SER A 1 190 ? -17.264 -4.808 0.199 1.00 95.62 190 SER A N 1
ATOM 1456 C CA . SER A 1 190 ? -16.201 -3.812 0.010 1.00 95.62 190 SER A CA 1
ATOM 1457 C C . SER A 1 190 ? -15.298 -4.244 -1.136 1.00 95.62 190 SER A C 1
ATOM 1459 O O . SER A 1 190 ? -14.894 -5.402 -1.183 1.00 95.62 190 SER A O 1
ATOM 1461 N N . LYS A 1 191 ? -14.928 -3.303 -2.011 1.00 97.19 191 LYS A N 1
ATOM 1462 C CA . LYS A 1 191 ? -13.982 -3.557 -3.110 1.00 97.19 191 LYS A CA 1
ATOM 1463 C C . LYS A 1 191 ? -12.572 -3.865 -2.589 1.00 97.19 191 LYS A C 1
ATOM 1465 O O . LYS A 1 191 ? -11.838 -4.625 -3.207 1.00 97.19 191 LYS A O 1
ATOM 1470 N N . VAL A 1 192 ? -12.200 -3.334 -1.418 1.00 98.00 192 VAL A N 1
ATOM 1471 C CA . VAL A 1 192 ? -10.887 -3.560 -0.788 1.00 98.00 192 VAL A CA 1
ATOM 1472 C C . VAL A 1 192 ? -10.987 -4.567 0.354 1.00 98.00 192 VAL A C 1
ATOM 1474 O O . VAL A 1 192 ? -11.768 -4.402 1.296 1.00 98.00 192 VAL A O 1
ATOM 1477 N N . HIS A 1 193 ? -10.143 -5.593 0.292 1.00 97.62 193 HIS A N 1
ATOM 1478 C CA . HIS A 1 193 ? -10.208 -6.794 1.1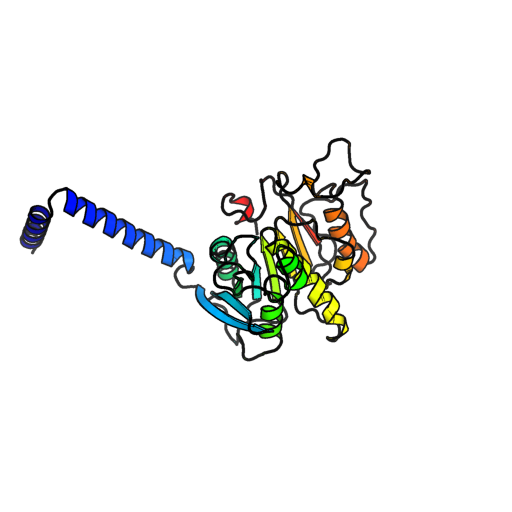24 1.00 97.62 193 HIS A CA 1
ATOM 1479 C C . HIS A 1 193 ? -9.094 -6.863 2.174 1.00 97.62 193 HIS A C 1
ATOM 1481 O O . HIS A 1 193 ? -9.286 -7.446 3.251 1.00 97.62 193 HIS A O 1
ATOM 1487 N N . SER A 1 194 ? -7.941 -6.262 1.880 1.00 97.88 194 SER A N 1
ATOM 1488 C CA . SER A 1 194 ? -6.807 -6.176 2.798 1.00 97.88 194 SER A CA 1
ATOM 1489 C C . SER A 1 194 ? -6.028 -4.879 2.633 1.00 97.88 194 SER A C 1
ATOM 1491 O O . SER A 1 194 ? -5.855 -4.402 1.516 1.00 97.88 194 SER A O 1
ATOM 1493 N N . VAL A 1 195 ? -5.522 -4.324 3.731 1.00 98.31 195 VAL A N 1
ATOM 1494 C CA . VAL A 1 195 ? -4.693 -3.117 3.706 1.00 98.31 195 VAL A CA 1
ATOM 1495 C C . VAL A 1 195 ? -3.464 -3.280 4.583 1.00 98.31 195 VAL A C 1
ATOM 1497 O O . VAL A 1 195 ? -3.566 -3.820 5.681 1.00 98.31 195 VAL A O 1
ATOM 1500 N N . PHE A 1 196 ? -2.320 -2.783 4.120 1.00 97.81 196 PHE A N 1
ATOM 1501 C CA . PHE A 1 196 ? -1.133 -2.619 4.954 1.00 97.81 196 PHE A CA 1
ATOM 1502 C C . PHE A 1 196 ? -0.705 -1.151 4.980 1.00 97.81 196 PHE A C 1
ATOM 1504 O O . PHE A 1 196 ? -0.363 -0.580 3.943 1.00 97.81 196 PHE A O 1
ATOM 1511 N N . ILE A 1 197 ? -0.749 -0.540 6.161 1.00 97.31 197 ILE A N 1
ATOM 1512 C CA . ILE A 1 197 ? -0.448 0.875 6.387 1.00 97.31 197 ILE A CA 1
ATOM 1513 C C . ILE A 1 197 ? 1.013 0.991 6.814 1.00 97.31 197 ILE A C 1
ATOM 1515 O O . ILE A 1 197 ? 1.382 0.465 7.857 1.00 97.31 197 ILE A O 1
ATOM 1519 N N . SER A 1 198 ? 1.843 1.694 6.047 1.00 94.06 198 SER A N 1
ATOM 1520 C CA . SER A 1 198 ? 3.243 1.915 6.414 1.00 94.06 198 SER A CA 1
ATOM 1521 C C . SER A 1 198 ? 3.516 3.396 6.673 1.00 94.06 198 SER A C 1
ATOM 1523 O O . SER A 1 198 ? 3.217 4.245 5.832 1.00 94.06 198 SER A O 1
ATOM 1525 N N . GLY A 1 199 ? 4.071 3.718 7.845 1.00 90.69 199 GLY A N 1
ATOM 1526 C CA . GLY A 1 199 ? 4.638 5.040 8.155 1.00 90.69 199 GLY A CA 1
ATOM 1527 C C . GLY A 1 199 ? 3.631 6.188 8.319 1.00 90.69 199 GLY A C 1
ATOM 1528 O O . GLY A 1 199 ? 4.025 7.353 8.260 1.00 90.69 199 GLY A O 1
ATOM 1529 N N . TYR A 1 200 ? 2.330 5.912 8.492 1.00 93.44 200 TYR A N 1
ATOM 1530 C CA . TYR A 1 200 ? 1.328 6.965 8.717 1.00 93.44 200 TYR A CA 1
ATOM 1531 C C . TYR A 1 200 ? 0.109 6.475 9.494 1.00 93.44 200 TYR A C 1
ATOM 1533 O O . TYR A 1 200 ? -0.783 5.838 8.940 1.00 93.44 200 TYR A O 1
ATOM 1541 N N . VAL A 1 201 ? 0.041 6.839 10.774 1.00 94.56 201 VAL A N 1
ATOM 1542 C CA . VAL A 1 201 ? -1.040 6.411 11.679 1.00 94.56 201 VAL A CA 1
ATOM 1543 C C . VAL A 1 201 ? -1.950 7.551 12.132 1.00 94.56 201 VAL A C 1
ATOM 1545 O O . VAL A 1 201 ? -3.060 7.291 12.571 1.00 94.56 201 VAL A O 1
ATOM 1548 N N . LEU A 1 202 ? -1.548 8.809 11.918 1.00 92.56 202 LEU A N 1
ATOM 1549 C CA . LEU A 1 202 ? -2.259 10.015 12.372 1.00 92.56 202 LEU A CA 1
ATOM 1550 C C . LEU A 1 202 ? -3.732 10.096 11.927 1.00 92.56 202 LEU A C 1
ATOM 1552 O O . LEU A 1 202 ? -4.547 10.763 12.559 1.00 92.56 202 LEU A O 1
ATOM 1556 N N . SER A 1 203 ? -4.086 9.457 10.813 1.00 94.19 203 SER A N 1
ATOM 1557 C CA . SER A 1 203 ? -5.454 9.445 10.288 1.00 94.19 203 SER A CA 1
ATOM 1558 C C . SER A 1 203 ? -6.329 8.327 10.858 1.00 94.19 203 SER A C 1
ATOM 1560 O O . SER A 1 203 ? -7.540 8.330 10.610 1.00 94.19 203 SER A O 1
ATOM 1562 N N . ILE A 1 204 ? -5.755 7.393 11.622 1.00 96.50 204 ILE A N 1
ATOM 1563 C CA . ILE A 1 204 ? -6.484 6.301 12.263 1.00 96.50 204 ILE A CA 1
ATOM 1564 C C . ILE A 1 204 ? -7.373 6.891 13.356 1.00 96.50 204 ILE A C 1
ATOM 1566 O O . ILE A 1 204 ? -6.918 7.433 14.357 1.00 96.50 204 ILE A O 1
ATOM 1570 N N . ASN A 1 205 ? -8.679 6.789 13.1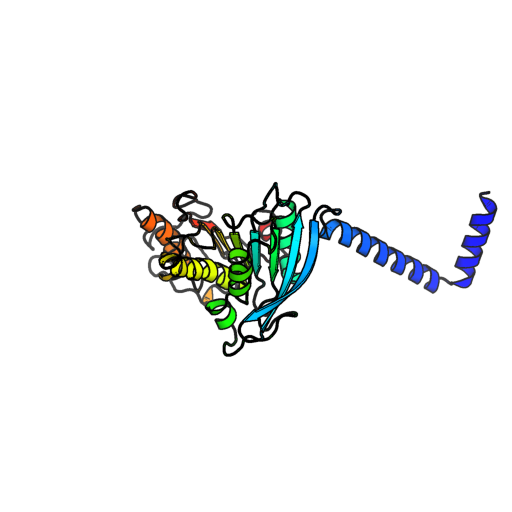39 1.00 95.31 205 ASN A N 1
ATOM 1571 C CA . ASN A 1 205 ? -9.710 7.293 14.035 1.00 95.31 205 ASN A CA 1
ATOM 1572 C C . ASN A 1 205 ? -10.934 6.369 13.984 1.00 95.31 205 ASN A C 1
ATOM 1574 O O . ASN A 1 205 ? -10.911 5.333 13.320 1.00 95.31 205 ASN A O 1
ATOM 1578 N N . SER A 1 206 ? -12.024 6.744 14.653 1.00 94.50 206 SER A N 1
ATOM 1579 C CA . SER A 1 206 ? -13.251 5.940 14.732 1.00 94.50 206 SER A CA 1
ATOM 1580 C C . SER A 1 206 ? -13.862 5.558 13.374 1.00 94.50 206 SER A C 1
ATOM 1582 O O . SER A 1 206 ? -14.577 4.559 13.294 1.00 94.50 206 SER A O 1
ATOM 1584 N N . SER A 1 207 ? -13.547 6.269 12.287 1.00 96.25 207 SER A N 1
ATOM 1585 C CA . SER A 1 207 ? -13.993 5.928 10.926 1.00 96.25 207 SER A CA 1
ATOM 1586 C C . SER A 1 207 ? -13.471 4.570 10.442 1.00 96.25 207 SER A C 1
ATOM 1588 O O . SER A 1 207 ? -14.082 3.965 9.563 1.00 96.25 207 SER A O 1
ATOM 1590 N N . ILE A 1 208 ? -12.409 4.022 11.046 1.00 97.25 208 ILE A N 1
ATOM 1591 C CA . ILE A 1 208 ? -11.933 2.656 10.764 1.00 97.25 208 ILE A CA 1
ATOM 1592 C C . ILE A 1 208 ? -13.030 1.593 10.959 1.00 97.25 208 ILE A C 1
ATOM 1594 O O . ILE A 1 208 ? -12.990 0.517 10.356 1.00 97.25 208 ILE A O 1
ATOM 1598 N N . THR A 1 209 ? -14.046 1.888 11.774 1.00 94.44 209 THR A N 1
ATOM 1599 C CA . THR A 1 209 ? -15.201 1.007 11.987 1.00 94.44 209 THR A CA 1
ATOM 1600 C C . THR A 1 209 ? -15.974 0.734 10.697 1.00 94.44 209 THR A C 1
ATOM 1602 O O . THR A 1 209 ? -16.487 -0.375 10.543 1.00 94.44 209 THR A O 1
ATOM 1605 N N . PHE A 1 210 ? -15.957 1.643 9.718 1.00 95.19 210 PHE A N 1
ATOM 1606 C CA . PHE A 1 210 ? -16.556 1.400 8.404 1.00 95.19 210 PHE A CA 1
ATOM 1607 C C . PHE A 1 210 ? -15.810 0.353 7.573 1.00 95.19 210 PHE A C 1
ATOM 1609 O O . PHE A 1 210 ? -16.416 -0.248 6.689 1.00 95.19 210 PHE A O 1
ATOM 1616 N N . SER A 1 211 ? -14.522 0.103 7.844 1.00 95.94 211 SER A N 1
ATOM 1617 C CA . SER A 1 211 ? -13.718 -0.769 6.983 1.00 95.94 211 SER A CA 1
ATOM 1618 C C . SER A 1 211 ? -14.247 -2.202 6.947 1.00 95.94 211 SER A C 1
ATOM 1620 O O . SER A 1 211 ? -14.718 -2.738 7.948 1.00 95.94 211 SER A O 1
ATOM 1622 N N . LYS A 1 212 ? -14.141 -2.876 5.807 1.00 95.69 212 LYS A N 1
ATOM 1623 C CA . LYS A 1 212 ? -14.426 -4.317 5.701 1.00 95.69 212 LYS A CA 1
ATOM 1624 C C . LYS A 1 212 ? -13.219 -5.042 5.133 1.00 95.69 212 LYS A C 1
ATOM 1626 O O . LYS A 1 212 ? -13.320 -5.821 4.189 1.00 95.69 212 LYS A O 1
ATOM 1631 N N . SER A 1 213 ? -12.067 -4.758 5.728 1.00 97.50 213 SER A N 1
ATOM 1632 C CA . SER A 1 213 ? -10.771 -5.259 5.288 1.00 97.50 213 SER A CA 1
ATOM 1633 C C . SER A 1 213 ? -9.983 -5.820 6.471 1.00 97.50 213 SER A C 1
ATOM 1635 O O . SER A 1 213 ? -10.066 -5.310 7.594 1.00 97.50 213 SER A O 1
ATOM 1637 N N . ASN A 1 214 ? -9.177 -6.848 6.212 1.00 98.31 214 ASN A N 1
ATOM 1638 C CA . ASN A 1 214 ? -8.091 -7.218 7.122 1.00 98.31 214 ASN A CA 1
ATOM 1639 C C . ASN A 1 214 ? -7.006 -6.147 7.036 1.00 98.31 214 ASN A C 1
ATOM 1641 O O . ASN A 1 214 ? -6.681 -5.709 5.936 1.00 98.31 214 ASN A O 1
ATOM 1645 N N . MET A 1 215 ? -6.473 -5.693 8.163 1.00 98.44 215 MET A N 1
ATOM 1646 C CA . MET A 1 215 ? -5.571 -4.547 8.171 1.00 98.44 215 MET A CA 1
ATOM 1647 C C . MET A 1 215 ? -4.317 -4.861 8.980 1.00 98.44 215 MET A C 1
ATOM 1649 O O . MET A 1 215 ? -4.407 -5.291 10.128 1.00 98.44 215 MET A O 1
ATOM 1653 N N . GLY A 1 216 ? -3.158 -4.600 8.386 1.00 98.12 216 GLY A N 1
ATOM 1654 C CA . GLY A 1 216 ? -1.875 -4.505 9.072 1.00 98.12 216 GLY A CA 1
ATOM 1655 C C . GLY A 1 216 ? -1.404 -3.053 9.117 1.00 98.12 216 GLY A C 1
ATOM 1656 O O . GLY A 1 216 ? -1.765 -2.257 8.248 1.00 98.12 216 GLY A O 1
ATOM 1657 N N . THR A 1 217 ? -0.604 -2.699 10.115 1.00 97.44 217 THR A N 1
ATOM 1658 C CA . THR A 1 217 ? 0.094 -1.411 10.148 1.00 97.44 217 THR A CA 1
ATOM 1659 C C . THR A 1 217 ? 1.507 -1.587 10.675 1.00 97.44 217 THR A C 1
ATOM 1661 O O . THR A 1 217 ? 1.689 -2.300 11.655 1.00 97.44 217 THR A O 1
ATOM 1664 N N . ASP A 1 218 ? 2.481 -0.909 10.075 1.00 96.19 218 ASP A N 1
ATOM 1665 C CA . ASP A 1 218 ? 3.819 -0.716 10.636 1.00 96.19 218 ASP A CA 1
ATOM 1666 C C . ASP A 1 218 ? 4.094 0.780 10.768 1.00 96.19 218 ASP A C 1
ATOM 1668 O O . ASP A 1 218 ? 4.083 1.535 9.790 1.00 96.19 218 ASP A O 1
ATOM 1672 N N . TYR A 1 219 ? 4.308 1.210 12.004 1.00 95.88 219 TYR A N 1
ATOM 1673 C CA . TYR A 1 219 ? 4.760 2.555 12.318 1.00 95.88 219 TYR A CA 1
ATOM 1674 C C . TYR A 1 219 ? 6.093 2.417 13.029 1.00 95.88 219 TYR A C 1
ATOM 1676 O O . TYR A 1 219 ? 6.179 1.707 14.027 1.00 95.88 219 TYR A O 1
ATOM 1684 N N . ALA A 1 220 ? 7.145 3.026 12.493 1.00 94.19 220 ALA A N 1
ATOM 1685 C CA . ALA A 1 220 ? 8.494 2.722 12.941 1.00 94.19 220 ALA A CA 1
ATOM 1686 C C . ALA A 1 220 ? 8.734 3.208 14.382 1.00 94.19 220 ALA A C 1
ATOM 1688 O O . ALA A 1 220 ? 8.261 4.272 14.780 1.00 94.19 220 ALA A O 1
ATOM 1689 N N . LEU A 1 221 ? 9.501 2.461 15.179 1.00 94.12 221 LEU A N 1
ATOM 1690 C CA . LEU A 1 221 ? 9.750 2.818 16.583 1.00 94.12 221 LEU A CA 1
ATOM 1691 C C . LEU A 1 221 ? 10.481 4.160 16.729 1.00 94.12 221 LEU A C 1
ATOM 1693 O O . LEU A 1 221 ? 10.327 4.835 17.746 1.00 94.12 221 LEU A O 1
ATOM 1697 N N . TYR A 1 222 ? 11.259 4.568 15.727 1.00 93.00 222 TYR A N 1
ATOM 1698 C CA . TYR A 1 222 ? 11.976 5.844 15.712 1.00 93.00 222 TYR A CA 1
ATOM 1699 C C . TYR A 1 222 ? 11.425 6.806 14.652 1.00 93.00 222 TYR A C 1
ATOM 1701 O O . TYR A 1 222 ? 12.167 7.660 14.170 1.00 93.00 222 TYR A O 1
ATOM 1709 N N . ASP A 1 223 ? 10.144 6.655 14.292 1.00 93.81 223 ASP A N 1
ATOM 1710 C CA . ASP A 1 223 ? 9.489 7.459 13.260 1.00 93.81 223 ASP A CA 1
ATOM 1711 C C . ASP A 1 223 ? 9.582 8.961 13.541 1.00 93.81 223 ASP A C 1
ATOM 1713 O O . ASP A 1 223 ? 9.227 9.442 14.624 1.00 93.81 223 ASP A O 1
ATOM 1717 N N . GLU A 1 224 ? 10.023 9.729 12.546 1.00 87.94 224 GLU A N 1
ATOM 1718 C CA . GLU A 1 224 ? 10.183 11.176 12.669 1.00 87.94 224 GLU A CA 1
ATOM 1719 C C . GLU A 1 224 ? 8.848 11.900 12.848 1.00 87.94 224 GLU A C 1
ATOM 1721 O O . GLU A 1 224 ? 8.807 13.034 13.322 1.00 87.94 224 GLU A O 1
ATOM 1726 N N . GLY A 1 225 ? 7.748 11.259 12.457 1.00 90.44 225 GLY A N 1
ATOM 1727 C CA . GLY A 1 225 ? 6.400 11.787 12.534 1.00 90.44 225 GLY A CA 1
ATOM 1728 C C . GLY A 1 225 ? 5.768 11.740 13.917 1.00 90.44 225 GLY A C 1
ATOM 1729 O O . GLY A 1 225 ? 4.730 12.383 14.092 1.00 90.44 225 GLY A O 1
ATOM 1730 N N . ALA A 1 226 ? 6.379 11.033 14.870 1.00 92.81 226 ALA A N 1
ATOM 1731 C CA . ALA A 1 226 ? 5.754 10.647 16.133 1.00 92.81 226 ALA A CA 1
ATOM 1732 C C . ALA A 1 226 ? 5.295 11.841 16.977 1.00 92.81 226 ALA A C 1
ATOM 1734 O O . ALA A 1 226 ? 4.295 11.761 17.679 1.00 92.81 226 ALA A O 1
ATOM 1735 N N . PHE A 1 227 ? 5.976 12.986 16.863 1.00 92.56 227 PHE A N 1
ATOM 1736 C CA . PHE A 1 227 ? 5.616 14.221 17.571 1.00 92.56 227 PHE A CA 1
ATOM 1737 C C . PHE A 1 227 ? 4.209 14.749 17.239 1.00 92.56 227 PHE A C 1
ATOM 1739 O O . PHE A 1 227 ? 3.712 15.634 17.935 1.00 92.56 227 PHE A O 1
ATOM 1746 N N . ARG A 1 228 ? 3.593 14.264 16.152 1.00 93.50 228 ARG A N 1
ATOM 1747 C CA . ARG A 1 228 ? 2.245 14.648 15.709 1.00 93.50 228 ARG A CA 1
ATOM 1748 C C . ARG A 1 228 ? 1.148 13.782 16.324 1.00 93.50 228 ARG A C 1
ATOM 1750 O O . ARG A 1 228 ? -0.009 14.194 16.291 1.00 93.50 228 ARG A O 1
ATOM 1757 N N . ASN A 1 229 ? 1.501 12.608 16.840 1.00 93.62 229 ASN A N 1
ATOM 1758 C CA . ASN A 1 229 ? 0.545 11.655 17.388 1.00 93.62 229 ASN A CA 1
ATOM 1759 C C . ASN A 1 229 ? 0.022 12.160 18.747 1.00 93.62 229 ASN A C 1
ATOM 1761 O O . ASN A 1 229 ? 0.734 12.868 19.471 1.00 93.62 229 ASN A O 1
ATOM 1765 N N . PRO A 1 230 ? -1.227 11.840 19.118 1.00 93.75 230 PRO A N 1
ATOM 1766 C CA . PRO A 1 230 ? -1.798 12.246 20.383 1.00 93.75 230 PRO A CA 1
ATOM 1767 C C . PRO A 1 230 ? -1.136 11.501 21.547 1.00 93.75 230 PRO A C 1
ATOM 1769 O O . PRO A 1 230 ? -0.695 10.356 21.445 1.00 93.75 230 PRO A O 1
ATOM 1772 N N . ILE A 1 231 ? -1.105 12.166 22.698 1.00 95.69 231 ILE A N 1
ATOM 1773 C CA . ILE A 1 231 ? -0.564 11.597 23.930 1.00 95.69 231 ILE A CA 1
ATOM 1774 C C . ILE A 1 231 ? -1.614 10.673 24.558 1.00 95.69 231 ILE A C 1
ATOM 1776 O O . ILE A 1 231 ? -2.719 11.107 24.885 1.00 95.69 231 ILE A O 1
ATOM 1780 N N . ASN A 1 232 ? -1.238 9.423 24.801 1.00 97.06 232 ASN A N 1
ATOM 1781 C CA . ASN A 1 232 ? -1.927 8.503 25.688 1.00 97.06 232 ASN A CA 1
ATOM 1782 C C . ASN A 1 232 ? -1.537 8.824 27.137 1.00 97.06 232 ASN A C 1
ATOM 1784 O O . ASN A 1 232 ? -0.438 8.514 27.595 1.00 97.06 232 ASN A O 1
ATOM 1788 N N . THR A 1 233 ? -2.448 9.444 27.880 1.00 96.94 233 THR A N 1
ATOM 1789 C CA . THR A 1 233 ? -2.232 9.803 29.290 1.00 96.94 233 THR A CA 1
ATOM 1790 C C . THR A 1 233 ? -2.279 8.606 30.242 1.00 96.94 233 THR A C 1
ATOM 1792 O O . THR A 1 233 ? -1.918 8.755 31.409 1.00 96.94 233 THR A O 1
ATOM 1795 N N . SER A 1 234 ? -2.704 7.436 29.759 1.00 97.56 234 SER A N 1
ATOM 1796 C CA . SER A 1 234 ? -2.758 6.180 30.517 1.00 97.56 234 SER A CA 1
ATOM 1797 C C . SER A 1 234 ? -1.505 5.316 30.347 1.00 97.56 234 SER A C 1
ATOM 1799 O O . SER A 1 234 ? -1.339 4.340 31.079 1.00 97.56 234 SER A O 1
ATOM 1801 N N . ALA A 1 235 ? -0.627 5.664 29.403 1.00 97.50 235 ALA A N 1
ATOM 1802 C CA . ALA A 1 235 ? 0.622 4.958 29.154 1.00 97.50 235 ALA A CA 1
ATOM 1803 C C . ALA A 1 235 ? 1.687 5.257 30.235 1.00 97.50 235 ALA A C 1
ATOM 1805 O O . ALA A 1 235 ? 1.601 6.266 30.947 1.00 97.50 235 ALA A O 1
ATOM 1806 N N . PRO A 1 236 ? 2.726 4.411 30.369 1.00 96.88 236 PRO A N 1
ATOM 1807 C CA . PRO A 1 236 ? 3.834 4.651 31.283 1.00 96.88 236 PRO A CA 1
ATOM 1808 C C . PRO A 1 236 ? 4.515 6.000 31.042 1.00 96.88 236 PRO A C 1
ATOM 1810 O O . PRO A 1 236 ? 4.683 6.456 29.911 1.00 96.88 236 PRO A O 1
ATOM 1813 N N . SER A 1 237 ? 4.973 6.623 32.129 1.00 94.38 237 SER A N 1
ATOM 1814 C CA . SER A 1 237 ? 5.711 7.884 32.049 1.00 94.38 237 SER A CA 1
ATOM 1815 C C . SER A 1 237 ? 6.942 7.745 31.147 1.00 94.38 237 SER A C 1
ATOM 1817 O O . SER A 1 237 ? 7.755 6.840 31.336 1.00 94.38 237 SER A O 1
ATOM 1819 N N . GLY A 1 238 ? 7.088 8.664 30.189 1.00 91.25 238 GLY A N 1
ATOM 1820 C CA . GLY A 1 238 ? 8.235 8.718 29.281 1.00 91.25 238 GLY A CA 1
ATOM 1821 C C . GLY A 1 238 ? 8.175 7.765 28.084 1.00 91.25 238 GLY A C 1
ATOM 1822 O O . GLY A 1 238 ? 9.193 7.608 27.412 1.00 91.25 238 GLY A O 1
ATOM 1823 N N . TYR A 1 239 ? 7.028 7.137 27.804 1.00 94.81 239 TYR A N 1
ATOM 1824 C CA . TYR A 1 239 ? 6.861 6.349 26.580 1.00 94.81 239 TYR A CA 1
ATOM 1825 C C . TYR A 1 239 ? 7.002 7.225 25.315 1.00 94.81 239 TYR A C 1
ATOM 1827 O O . TYR A 1 239 ? 6.749 8.433 25.340 1.00 94.81 239 TYR A O 1
ATOM 1835 N N . SER A 1 240 ? 7.421 6.615 24.202 1.00 94.94 240 SER A N 1
ATOM 1836 C CA . SER A 1 240 ? 7.522 7.308 22.912 1.00 94.94 240 SER A CA 1
ATOM 1837 C C . SER A 1 240 ? 6.174 7.338 22.195 1.00 94.94 240 SER A C 1
ATOM 1839 O O . SER A 1 240 ? 5.471 6.334 22.163 1.00 94.94 240 SER A O 1
ATOM 1841 N N . LEU A 1 241 ? 5.849 8.438 21.512 1.00 95.69 241 LEU A N 1
ATOM 1842 C CA . LEU A 1 241 ? 4.635 8.549 20.685 1.00 95.69 241 LEU A CA 1
ATOM 1843 C C . LEU A 1 241 ? 4.652 7.651 19.429 1.00 95.69 241 LEU A C 1
ATOM 1845 O O . LEU A 1 241 ? 3.638 7.507 18.750 1.00 95.69 241 LEU A O 1
ATOM 1849 N N . SER A 1 242 ? 5.804 7.052 19.127 1.00 95.75 242 SER A N 1
ATOM 1850 C CA . SER A 1 242 ? 5.999 6.006 18.116 1.00 95.75 242 SER A CA 1
ATOM 1851 C C . SER A 1 242 ? 5.959 4.585 18.685 1.00 95.75 242 SER A C 1
ATOM 1853 O O . SER A 1 242 ? 6.046 3.628 17.919 1.00 95.75 242 SER A O 1
ATOM 1855 N N . ASP A 1 243 ? 5.870 4.420 20.008 1.00 97.25 243 ASP A N 1
ATOM 1856 C CA . ASP A 1 243 ? 5.758 3.103 20.631 1.00 97.25 243 ASP A CA 1
ATOM 1857 C C . ASP A 1 243 ? 4.325 2.594 20.463 1.00 97.25 243 ASP A C 1
ATOM 1859 O O . ASP A 1 243 ? 3.408 2.961 21.207 1.00 97.25 243 ASP A O 1
ATOM 1863 N N . MET A 1 244 ? 4.126 1.743 19.459 1.00 97.88 244 MET A N 1
ATOM 1864 C CA . MET A 1 244 ? 2.797 1.261 19.088 1.00 97.88 244 MET A CA 1
ATOM 1865 C C . MET A 1 244 ? 2.211 0.287 20.114 1.00 97.88 244 MET A C 1
ATOM 1867 O O . MET A 1 244 ? 1.041 -0.067 19.996 1.00 97.88 244 MET A O 1
ATOM 1871 N N . ARG A 1 245 ? 2.950 -0.110 21.159 1.00 98.19 245 ARG A N 1
ATOM 1872 C CA . ARG A 1 245 ? 2.347 -0.804 22.311 1.00 98.19 245 ARG A CA 1
ATOM 1873 C C . ARG A 1 245 ? 1.419 0.114 23.099 1.00 98.19 245 ARG A C 1
ATOM 1875 O O . ARG A 1 245 ? 0.473 -0.365 23.713 1.00 98.19 245 ARG A O 1
ATOM 1882 N N . TRP A 1 246 ? 1.681 1.420 23.061 1.00 98.12 246 TRP A N 1
ATOM 1883 C CA . TRP A 1 246 ? 1.032 2.429 23.898 1.00 98.12 246 TRP A CA 1
ATOM 1884 C C . TRP A 1 246 ? 0.318 3.531 23.107 1.00 98.12 246 TRP A C 1
ATOM 1886 O O . TRP A 1 246 ? -0.523 4.227 23.675 1.00 98.12 246 TRP A O 1
ATOM 1896 N N . ALA A 1 247 ? 0.627 3.715 21.821 1.00 97.38 247 ALA A N 1
ATOM 1897 C CA . ALA A 1 247 ? -0.010 4.723 20.972 1.00 97.38 247 ALA A CA 1
ATOM 1898 C C . ALA A 1 247 ? -1.547 4.581 20.945 1.00 97.38 247 ALA A C 1
ATOM 1900 O O . ALA A 1 247 ? -2.078 3.472 20.886 1.00 97.38 247 ALA A O 1
ATOM 1901 N N . LEU A 1 248 ? -2.288 5.694 20.953 1.00 97.25 248 LEU A N 1
ATOM 1902 C CA . LEU A 1 248 ? -3.757 5.631 20.864 1.00 97.25 248 LEU A CA 1
ATOM 1903 C C . LEU A 1 248 ? -4.203 5.085 19.504 1.00 97.25 248 LEU A C 1
ATOM 1905 O O . LEU A 1 248 ? -5.215 4.397 19.404 1.00 97.25 248 LEU A O 1
ATOM 1909 N N . GLU A 1 249 ? -3.428 5.340 18.455 1.00 97.44 249 GLU A N 1
ATOM 1910 C CA . GLU A 1 249 ? -3.696 4.853 17.110 1.00 97.44 249 GLU A CA 1
ATOM 1911 C C . GLU A 1 249 ? -3.672 3.325 17.030 1.00 97.44 249 GLU A C 1
ATOM 1913 O O . GLU A 1 249 ? -4.550 2.754 16.383 1.00 97.44 249 GLU A O 1
ATOM 1918 N N . SER A 1 250 ? -2.738 2.639 17.709 1.00 97.69 250 SER A N 1
ATOM 1919 C CA . SER A 1 250 ? -2.743 1.166 17.751 1.00 97.69 250 SER A CA 1
ATOM 1920 C C . SER A 1 250 ? -3.940 0.633 18.525 1.00 97.69 250 SER A C 1
ATOM 1922 O O . SER A 1 250 ? -4.535 -0.358 18.101 1.00 97.69 250 SER A O 1
ATOM 1924 N N . HIS A 1 251 ? -4.334 1.300 19.612 1.00 98.31 251 HIS A N 1
ATOM 1925 C CA . HIS A 1 251 ? -5.515 0.932 20.387 1.00 98.31 251 HIS A CA 1
ATOM 1926 C C . HIS A 1 251 ? -6.782 1.062 19.546 1.00 98.31 251 HIS A C 1
ATOM 1928 O O . HIS A 1 251 ? -7.528 0.093 19.418 1.00 98.31 251 HIS A O 1
ATOM 1934 N N . ILE A 1 252 ? -6.996 2.208 18.892 1.00 98.19 252 ILE A N 1
ATOM 1935 C CA . ILE A 1 252 ? -8.120 2.424 17.967 1.00 98.19 252 ILE A CA 1
ATOM 1936 C C . ILE A 1 252 ? -8.099 1.365 16.858 1.00 98.19 252 ILE A C 1
ATOM 1938 O O . ILE A 1 252 ? -9.128 0.760 16.541 1.00 98.19 252 ILE A O 1
ATOM 1942 N N . PHE A 1 253 ? -6.923 1.102 16.287 1.00 98.44 253 PHE A N 1
ATOM 1943 C CA . PHE A 1 253 ? -6.752 0.137 15.212 1.00 98.44 253 PHE A CA 1
ATOM 1944 C C . PHE A 1 253 ? -7.148 -1.281 15.635 1.00 98.44 253 PHE A C 1
ATOM 1946 O O . PHE A 1 253 ? -8.005 -1.891 14.991 1.00 98.44 253 PHE A O 1
ATOM 1953 N N . VAL A 1 254 ? -6.572 -1.793 16.724 1.00 98.44 254 VAL A N 1
ATOM 1954 C CA . VAL A 1 254 ? -6.814 -3.150 17.235 1.00 98.44 254 VAL A CA 1
ATOM 1955 C C . VAL A 1 254 ? -8.234 -3.302 17.765 1.00 98.44 254 VAL A C 1
ATOM 1957 O O . VAL A 1 254 ? -8.931 -4.250 17.385 1.00 98.44 254 VAL A O 1
ATOM 1960 N N . ASN A 1 255 ? -8.700 -2.351 18.577 1.00 98.12 255 ASN A N 1
ATOM 1961 C CA . ASN A 1 255 ? -10.030 -2.405 19.178 1.00 98.12 255 ASN A CA 1
ATOM 1962 C C . ASN A 1 255 ? -11.127 -2.404 18.113 1.00 98.12 255 ASN A C 1
ATOM 1964 O O . ASN A 1 255 ? -12.086 -3.154 18.258 1.00 98.12 255 ASN A O 1
ATOM 1968 N N . SER A 1 256 ? -10.942 -1.715 16.980 1.00 97.31 256 SER A N 1
ATOM 1969 C CA . SER A 1 256 ? -11.910 -1.771 15.874 1.00 97.31 256 SER A CA 1
ATOM 1970 C C . SER A 1 256 ? -12.163 -3.185 15.327 1.00 97.31 256 SER A C 1
ATOM 1972 O O . SER A 1 256 ? -13.259 -3.483 14.846 1.00 97.31 256 SER A O 1
ATOM 1974 N N . GLY A 1 257 ? -11.155 -4.063 15.371 1.00 96.62 257 GLY A N 1
ATOM 1975 C CA . GLY A 1 257 ? -11.283 -5.461 14.962 1.00 96.62 257 GLY A CA 1
ATOM 1976 C C . GLY A 1 257 ? -11.974 -6.311 16.027 1.00 96.62 257 GLY A C 1
ATOM 1977 O O . GLY A 1 257 ? -12.868 -7.102 15.707 1.00 96.62 257 GLY A O 1
ATOM 1978 N N . LEU A 1 258 ? -11.590 -6.109 17.292 1.00 97.19 258 LEU A N 1
ATOM 1979 C CA . LEU A 1 258 ? -12.153 -6.802 18.455 1.00 97.19 258 LEU A CA 1
ATOM 1980 C C . LEU A 1 258 ? -13.640 -6.481 18.644 1.00 97.19 258 LEU A C 1
ATOM 1982 O O . LEU A 1 258 ? -14.450 -7.398 18.781 1.00 97.19 258 LEU A O 1
ATOM 1986 N N . GLU A 1 259 ? -14.013 -5.205 18.552 1.00 95.94 259 GLU A N 1
ATOM 1987 C CA . GLU A 1 259 ? -15.397 -4.735 18.664 1.00 95.94 259 GLU A CA 1
ATOM 1988 C C . GLU A 1 259 ? -16.301 -5.373 17.606 1.00 95.94 259 GLU A C 1
ATOM 1990 O O . GLU A 1 259 ? -17.385 -5.855 17.930 1.00 95.94 259 GLU A O 1
ATOM 1995 N N . LYS A 1 260 ? -15.832 -5.482 16.355 1.00 93.06 260 LYS A N 1
ATOM 1996 C CA . LYS A 1 260 ? -16.570 -6.164 15.274 1.00 93.06 260 LYS A CA 1
ATOM 1997 C C . LYS A 1 260 ? -16.851 -7.635 15.558 1.00 93.06 260 LYS A C 1
ATOM 1999 O O . LYS A 1 260 ? -17.815 -8.182 15.033 1.00 93.06 260 LYS A O 1
ATOM 2004 N N . GLN A 1 261 ? -16.015 -8.275 16.368 1.00 93.19 261 GLN A N 1
ATOM 2005 C CA . GLN A 1 261 ? -16.200 -9.662 16.785 1.00 93.19 261 GLN A CA 1
ATOM 2006 C C . GLN A 1 261 ? -16.995 -9.791 18.093 1.00 93.19 261 GLN A C 1
ATOM 2008 O O . GLN A 1 261 ? -17.291 -10.909 18.511 1.00 93.19 261 GLN A O 1
ATOM 2013 N N . GLY A 1 262 ? -17.322 -8.680 18.760 1.00 95.06 262 GLY A N 1
ATOM 2014 C CA . GLY A 1 262 ? -17.903 -8.689 20.102 1.00 95.06 262 GLY A CA 1
ATOM 2015 C C . GLY A 1 262 ? -16.922 -9.156 21.183 1.00 95.06 262 GLY A C 1
ATOM 2016 O O . GLY A 1 262 ? -17.347 -9.718 22.192 1.00 95.06 262 GLY A O 1
ATOM 2017 N N . LEU A 1 263 ? -15.615 -8.976 20.965 1.00 95.88 263 LEU A N 1
ATOM 2018 C CA . LEU A 1 263 ? -14.572 -9.308 21.935 1.00 95.88 263 LEU A CA 1
ATOM 2019 C C . LEU A 1 263 ? -14.257 -8.112 22.851 1.00 95.88 263 LEU A C 1
ATOM 2021 O O . LEU A 1 263 ? -14.425 -6.966 22.430 1.00 95.88 263 LEU A O 1
ATOM 2025 N N . PRO A 1 264 ? -13.769 -8.355 24.084 1.00 97.06 264 PRO A N 1
ATOM 2026 C CA . PRO A 1 264 ? -13.295 -7.289 24.960 1.00 97.06 264 PRO A CA 1
ATOM 2027 C C . PRO A 1 264 ? -12.178 -6.473 24.305 1.00 97.06 264 PRO A C 1
ATOM 2029 O O . PRO A 1 264 ? -11.264 -7.043 23.706 1.00 97.06 264 PRO A O 1
ATOM 2032 N N . THR A 1 265 ? -12.248 -5.153 24.448 1.00 97.81 265 THR A N 1
ATOM 2033 C CA . THR A 1 265 ? -11.223 -4.222 23.970 1.00 97.81 265 THR A CA 1
ATOM 2034 C C . THR A 1 265 ? -10.033 -4.153 24.923 1.00 97.81 265 THR A C 1
ATOM 2036 O O . THR A 1 265 ? -10.126 -4.499 26.104 1.00 97.81 265 THR A O 1
ATOM 2039 N N . ILE A 1 266 ? -8.896 -3.705 24.396 1.00 98.19 266 ILE A N 1
ATOM 2040 C CA . ILE A 1 266 ? -7.686 -3.411 25.159 1.00 98.19 266 ILE A CA 1
ATOM 2041 C C . ILE A 1 266 ? -7.816 -1.978 25.686 1.00 98.19 266 ILE A C 1
ATOM 2043 O O . ILE A 1 266 ? -7.990 -1.063 24.875 1.00 98.19 266 ILE A O 1
ATOM 2047 N N . PRO A 1 267 ? -7.782 -1.759 27.010 1.00 98.00 267 PRO A N 1
ATOM 2048 C CA . PRO A 1 267 ? -7.810 -0.414 27.566 1.00 98.00 267 PRO A CA 1
ATOM 2049 C C . PRO A 1 267 ? -6.481 0.299 27.301 1.00 98.00 267 PRO A C 1
ATOM 2051 O O . PRO A 1 267 ? -5.432 -0.331 27.373 1.00 98.00 267 PRO A O 1
ATOM 2054 N N . ASP A 1 268 ? -6.520 1.621 27.129 1.00 97.75 268 ASP A N 1
ATOM 2055 C CA . ASP A 1 268 ? -5.340 2.460 26.842 1.00 97.75 268 ASP A CA 1
ATOM 2056 C C . ASP A 1 268 ? -4.230 2.392 27.916 1.00 97.75 268 ASP A C 1
ATOM 2058 O O . ASP A 1 268 ? -3.119 2.874 27.710 1.00 97.75 268 ASP A O 1
ATOM 2062 N N . SER A 1 269 ? -4.522 1.818 29.087 1.00 97.25 269 SER A N 1
ATOM 2063 C CA . SER A 1 269 ? -3.573 1.564 30.177 1.00 97.25 269 SER A CA 1
ATOM 2064 C C . SER A 1 269 ? -2.858 0.209 30.088 1.00 97.25 269 SER A C 1
ATOM 2066 O O . SER A 1 269 ? -2.109 -0.146 30.999 1.00 97.25 269 SER A O 1
ATOM 2068 N N . SER A 1 270 ? -3.097 -0.577 29.036 1.00 98.00 270 SER A N 1
ATOM 2069 C CA . SER A 1 270 ? -2.491 -1.893 28.804 1.00 98.00 270 SER A CA 1
ATOM 2070 C C . SER A 1 270 ? -1.804 -1.946 27.445 1.00 98.00 270 SER A C 1
ATOM 2072 O O . SER A 1 270 ? -2.240 -1.296 26.508 1.00 98.00 270 SER A O 1
ATOM 2074 N N . GLU A 1 271 ? -0.743 -2.742 27.324 1.00 98.00 271 GLU A N 1
ATOM 2075 C CA . GLU A 1 271 ? -0.008 -2.847 26.061 1.00 98.00 271 GLU A CA 1
ATOM 2076 C C . GLU A 1 271 ? -0.832 -3.540 24.967 1.00 98.00 271 GLU A C 1
ATOM 2078 O O . GLU A 1 271 ? -1.408 -4.614 25.176 1.00 98.00 271 GLU A O 1
ATOM 2083 N N . VAL A 1 272 ? -0.799 -2.968 23.763 1.00 98.44 272 VAL A N 1
ATOM 2084 C CA . VAL A 1 272 ? -1.033 -3.714 22.523 1.00 98.44 272 VAL A CA 1
ATOM 2085 C C . VAL A 1 272 ? 0.188 -4.595 22.261 1.00 98.44 272 VAL A C 1
ATOM 2087 O O . VAL A 1 272 ? 1.320 -4.119 22.211 1.00 98.44 272 VAL A O 1
ATOM 2090 N N . GLU A 1 273 ? -0.032 -5.890 22.072 1.00 98.19 273 GLU A N 1
ATOM 2091 C CA . GLU A 1 273 ? 1.020 -6.850 21.749 1.00 98.19 273 GLU A CA 1
ATOM 2092 C C . GLU A 1 273 ? 1.393 -6.708 20.267 1.00 98.19 273 GLU A C 1
ATOM 2094 O O . GLU A 1 273 ? 0.564 -6.911 19.376 1.00 98.19 273 GLU A O 1
ATOM 2099 N N . ILE A 1 274 ? 2.643 -6.330 20.005 1.00 97.88 274 ILE A N 1
ATOM 2100 C CA . ILE A 1 274 ? 3.181 -6.186 18.648 1.00 97.88 274 ILE A CA 1
ATOM 2101 C C . ILE A 1 274 ? 3.251 -7.559 17.970 1.00 97.88 274 ILE A C 1
ATOM 2103 O O . ILE A 1 274 ? 3.454 -8.576 18.627 1.00 97.88 274 ILE A O 1
ATOM 2107 N N . GLU A 1 275 ? 3.033 -7.587 16.655 1.00 95.88 275 GLU A N 1
ATOM 2108 C CA . GLU A 1 275 ? 2.977 -8.774 15.789 1.00 95.88 275 GLU A CA 1
ATOM 2109 C C . GLU A 1 275 ? 1.845 -9.762 16.103 1.00 95.88 275 GLU A C 1
ATOM 2111 O O . GLU A 1 275 ? 1.623 -10.712 15.345 1.00 95.88 275 GLU A O 1
ATOM 2116 N N . ARG A 1 276 ? 1.045 -9.524 17.145 1.00 97.12 276 ARG A N 1
ATOM 2117 C CA . ARG A 1 276 ? -0.128 -10.343 17.431 1.00 97.12 276 ARG A CA 1
ATOM 2118 C C . ARG A 1 276 ? -1.253 -10.077 16.437 1.00 97.12 276 ARG A C 1
ATOM 2120 O O . ARG A 1 276 ? -1.619 -8.939 16.149 1.00 97.12 276 ARG A O 1
ATOM 2127 N N . ILE A 1 277 ? -1.865 -11.166 15.980 1.00 97.19 277 ILE A N 1
ATOM 2128 C CA . ILE A 1 277 ? -3.114 -11.130 15.224 1.00 97.19 277 ILE A CA 1
ATOM 2129 C C . ILE A 1 277 ? -4.283 -10.965 16.200 1.00 97.19 277 ILE A C 1
ATOM 2131 O O . ILE A 1 277 ? -4.539 -11.823 17.050 1.00 97.19 277 ILE A O 1
ATOM 2135 N N . TYR A 1 278 ? -5.020 -9.873 16.036 1.00 97.50 278 TYR A N 1
ATOM 2136 C CA . TYR A 1 278 ? -6.301 -9.610 16.681 1.00 97.50 278 TYR A CA 1
ATOM 2137 C C . TYR A 1 278 ? -7.440 -9.765 15.670 1.00 97.50 278 TYR A C 1
ATOM 2139 O O . TYR A 1 278 ? -7.259 -9.520 14.479 1.00 97.50 278 TYR A O 1
ATOM 2147 N N . GLY A 1 279 ? -8.630 -10.149 16.134 1.00 94.56 279 GLY A N 1
ATOM 2148 C CA . GLY A 1 279 ? -9.778 -10.400 15.258 1.00 94.56 279 GLY A CA 1
ATOM 2149 C C . GLY A 1 279 ? -9.681 -11.732 14.502 1.00 94.56 279 GLY A C 1
ATOM 2150 O O . GLY A 1 279 ? -9.012 -12.669 14.942 1.00 94.56 279 GLY A O 1
ATOM 2151 N N . ASN A 1 280 ? -10.360 -11.831 13.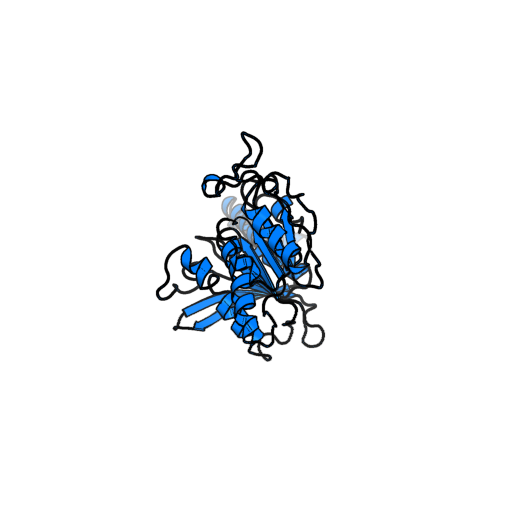356 1.00 93.75 280 ASN A N 1
ATOM 2152 C CA . ASN A 1 280 ? -10.424 -13.045 12.545 1.00 93.75 280 ASN A CA 1
ATOM 2153 C C . ASN A 1 280 ? -10.223 -12.724 11.048 1.00 93.75 280 ASN A C 1
ATOM 2155 O O . ASN A 1 280 ? -11.022 -11.993 10.458 1.00 93.75 280 ASN A O 1
ATOM 2159 N N . PRO A 1 281 ? -9.209 -13.303 10.379 1.00 91.62 281 PRO A N 1
ATOM 2160 C CA . PRO A 1 281 ? -8.939 -13.016 8.968 1.00 91.62 281 PRO A CA 1
ATOM 2161 C C . PRO A 1 281 ? -10.087 -13.408 8.026 1.00 91.62 281 PRO A C 1
ATOM 2163 O O . PRO A 1 281 ? -10.221 -12.822 6.953 1.00 91.62 281 PRO A O 1
ATOM 2166 N N . ASN A 1 282 ? -10.958 -14.334 8.429 1.00 92.06 282 ASN A N 1
ATOM 2167 C CA . ASN A 1 282 ? -12.112 -14.755 7.631 1.00 92.06 282 ASN A CA 1
ATOM 2168 C C . ASN A 1 282 ? -13.310 -13.801 7.751 1.00 92.06 282 ASN A C 1
ATOM 2170 O O . ASN A 1 282 ? -14.247 -13.904 6.966 1.00 92.06 282 ASN A O 1
ATOM 2174 N N . LEU A 1 283 ? -13.295 -12.879 8.720 1.00 91.62 283 LEU A N 1
ATOM 2175 C CA . LEU A 1 283 ? -14.396 -11.945 8.987 1.00 91.62 283 LEU A CA 1
ATOM 2176 C C . LEU A 1 283 ? -14.067 -10.502 8.585 1.00 91.62 283 LEU A C 1
ATOM 2178 O O . LEU A 1 283 ? -14.821 -9.587 8.909 1.00 91.62 283 LEU A O 1
ATOM 2182 N N . ARG A 1 284 ? -12.945 -10.285 7.881 1.00 93.75 284 ARG A N 1
ATOM 2183 C CA . ARG A 1 284 ? -12.488 -8.955 7.437 1.00 93.75 284 ARG A CA 1
ATOM 2184 C C . ARG A 1 284 ? -12.344 -7.948 8.585 1.00 93.75 284 ARG A C 1
ATOM 2186 O O . ARG A 1 284 ? -12.563 -6.749 8.419 1.00 93.75 284 ARG A O 1
ATOM 2193 N N . ASN A 1 285 ? -11.976 -8.448 9.760 1.00 95.62 285 ASN A N 1
ATOM 2194 C CA . ASN A 1 285 ? -11.738 -7.659 10.963 1.00 95.62 285 ASN A CA 1
ATOM 2195 C C . ASN A 1 285 ? -10.383 -7.983 11.607 1.00 95.62 285 ASN A C 1
ATOM 2197 O O . ASN A 1 285 ? -10.147 -7.577 12.744 1.00 95.62 285 ASN A O 1
ATOM 2201 N N . MET A 1 286 ? -9.498 -8.703 10.905 1.00 97.75 286 MET A N 1
ATOM 2202 C CA . MET A 1 286 ? -8.148 -8.945 11.402 1.00 97.75 286 MET A CA 1
ATOM 2203 C C . MET A 1 286 ? -7.375 -7.628 11.513 1.00 97.75 286 MET A C 1
ATOM 2205 O O . MET A 1 286 ? -7.472 -6.770 10.626 1.00 97.75 286 MET A O 1
ATOM 2209 N N . ARG A 1 287 ? -6.640 -7.474 12.614 1.00 98.19 287 ARG A N 1
ATOM 2210 C CA . ARG A 1 287 ? -5.757 -6.349 12.919 1.00 98.19 287 ARG A CA 1
ATOM 2211 C C . ARG A 1 287 ? -4.414 -6.891 13.382 1.00 98.19 287 ARG A C 1
ATOM 2213 O O . ARG A 1 287 ? -4.380 -7.748 14.261 1.00 98.19 287 ARG A O 1
ATOM 2220 N N . GLN A 1 288 ? -3.330 -6.377 12.821 1.00 98.31 288 GLN A N 1
ATOM 2221 C CA . GLN A 1 288 ? -1.974 -6.687 13.267 1.00 98.31 288 GLN A CA 1
ATOM 2222 C C . GLN A 1 288 ? -1.136 -5.411 13.267 1.00 98.31 288 GLN A C 1
ATOM 2224 O O . GLN A 1 288 ? -1.179 -4.635 12.311 1.00 98.31 288 GLN A O 1
ATOM 2229 N N . VAL A 1 289 ? -0.411 -5.181 14.356 1.00 98.25 289 VAL A N 1
ATOM 2230 C CA . VAL A 1 289 ? 0.405 -3.980 14.550 1.00 98.25 289 VAL A CA 1
ATOM 2231 C C . VAL A 1 289 ? 1.863 -4.396 14.603 1.00 98.25 289 VAL A C 1
ATOM 2233 O O . VAL A 1 289 ? 2.231 -5.243 15.409 1.00 98.25 289 VAL A O 1
ATOM 2236 N N . PHE A 1 290 ? 2.679 -3.788 13.759 1.00 96.94 290 PHE A N 1
ATOM 2237 C CA . PHE A 1 290 ? 4.130 -3.884 13.746 1.00 96.94 290 PHE A CA 1
ATOM 2238 C C . PHE A 1 290 ? 4.715 -2.564 14.260 1.00 96.94 290 PHE A C 1
ATOM 2240 O O . PHE A 1 290 ? 4.074 -1.509 14.189 1.00 96.94 290 PHE A O 1
ATOM 2247 N N . ASN A 1 291 ? 5.914 -2.637 14.831 1.00 95.12 291 ASN A N 1
ATOM 2248 C CA . ASN A 1 291 ? 6.629 -1.473 15.345 1.00 95.12 291 ASN A CA 1
ATOM 2249 C C . ASN A 1 291 ? 8.127 -1.660 15.120 1.00 95.12 291 ASN A C 1
ATOM 2251 O O . ASN A 1 291 ? 8.913 -1.810 16.059 1.00 95.12 291 ASN A O 1
ATOM 2255 N N . THR A 1 292 ? 8.504 -1.749 13.847 1.00 92.44 292 THR A N 1
ATOM 2256 C CA . THR A 1 292 ? 9.863 -2.117 13.441 1.00 92.44 292 THR A CA 1
ATOM 2257 C C . THR A 1 292 ? 10.870 -1.076 13.960 1.00 92.44 292 THR A C 1
ATOM 2259 O O . THR A 1 292 ? 10.600 0.126 13.851 1.00 92.44 292 THR A O 1
ATOM 2262 N N . PRO A 1 293 ? 12.037 -1.474 14.514 1.00 91.44 293 PRO A N 1
ATOM 2263 C CA . PRO A 1 293 ? 13.020 -0.556 15.103 1.00 91.44 293 PRO A CA 1
ATOM 2264 C C . PRO A 1 293 ? 13.841 0.207 14.045 1.00 91.44 293 PRO A C 1
ATOM 2266 O O . PRO A 1 293 ? 15.069 0.155 14.024 1.00 91.44 293 PRO A O 1
ATOM 2269 N N . THR A 1 294 ? 13.151 0.935 13.168 1.00 89.75 294 THR A N 1
ATOM 2270 C CA . THR A 1 294 ? 13.708 1.768 12.094 1.00 89.75 294 THR A CA 1
ATOM 2271 C C . THR A 1 294 ? 13.265 3.221 12.251 1.00 89.75 294 THR A C 1
ATOM 2273 O O . THR A 1 294 ? 12.550 3.567 13.193 1.00 89.75 294 THR A O 1
ATOM 2276 N N . ILE A 1 295 ? 13.719 4.087 11.343 1.00 87.56 295 ILE A N 1
ATOM 2277 C CA . ILE A 1 295 ? 13.366 5.512 11.340 1.00 87.56 295 ILE A CA 1
ATOM 2278 C C . ILE A 1 295 ? 12.091 5.824 10.555 1.00 87.56 295 ILE A C 1
ATOM 2280 O O . ILE A 1 295 ? 11.547 6.895 10.748 1.00 87.56 295 ILE A O 1
ATOM 2284 N N . HIS A 1 296 ? 11.643 4.935 9.661 1.00 87.38 296 HIS A N 1
ATOM 2285 C CA . HIS A 1 296 ? 10.381 5.049 8.926 1.00 87.38 296 HIS A CA 1
ATOM 2286 C C . HIS A 1 296 ? 10.136 3.740 8.156 1.00 87.38 296 HIS A C 1
ATOM 2288 O O . HIS A 1 296 ? 11.054 3.212 7.518 1.00 87.38 296 HIS A O 1
ATOM 2294 N N . ALA A 1 297 ? 8.915 3.209 8.194 1.00 78.94 297 ALA A N 1
ATOM 2295 C CA . ALA A 1 297 ? 8.593 1.936 7.550 1.00 78.94 297 ALA A CA 1
ATOM 2296 C C . ALA A 1 297 ? 8.580 2.052 6.007 1.00 78.94 297 ALA A C 1
ATOM 2298 O O . ALA A 1 297 ? 8.379 3.131 5.455 1.00 78.94 297 ALA A O 1
ATOM 2299 N N . PHE A 1 298 ? 8.820 0.939 5.298 1.00 76.06 298 PHE A N 1
ATOM 2300 C CA . PHE A 1 298 ? 8.931 0.841 3.821 1.00 76.06 298 PHE A CA 1
ATOM 2301 C C . PHE A 1 298 ? 9.997 1.745 3.170 1.00 76.06 298 PHE A C 1
ATOM 2303 O O . PHE A 1 298 ? 9.939 2.046 1.973 1.00 76.06 298 PHE A O 1
ATOM 2310 N N . GLN A 1 299 ? 11.001 2.185 3.929 1.00 69.31 299 GLN A N 1
ATOM 2311 C CA . GLN A 1 299 ? 12.174 2.808 3.329 1.00 69.31 299 GLN A CA 1
ATOM 2312 C C . GLN A 1 299 ? 13.092 1.738 2.713 1.00 69.31 299 GLN A C 1
ATOM 2314 O O . GLN A 1 299 ? 13.396 0.742 3.369 1.00 69.31 299 GLN A O 1
ATOM 2319 N N . PRO A 1 300 ? 13.629 1.955 1.496 1.00 59.16 300 PRO A N 1
ATOM 2320 C CA . PRO A 1 300 ? 14.450 0.969 0.779 1.00 59.16 300 PRO A CA 1
ATOM 2321 C C . PRO A 1 300 ? 15.838 0.734 1.403 1.00 59.16 300 PRO A C 1
ATOM 2323 O O . PRO A 1 300 ? 16.662 0.021 0.833 1.00 59.16 300 PRO A O 1
ATOM 2326 N N . TYR A 1 301 ? 16.134 1.365 2.542 1.00 58.06 301 TYR A N 1
ATOM 2327 C CA . TYR A 1 301 ? 17.446 1.336 3.186 1.00 58.06 301 TYR A CA 1
ATOM 2328 C C . TYR A 1 301 ? 17.558 0.292 4.304 1.00 58.06 301 TYR A C 1
ATOM 2330 O O . TYR A 1 301 ? 18.657 0.107 4.823 1.00 58.06 301 TYR A O 1
ATOM 2338 N N . ASP A 1 302 ? 16.465 -0.399 4.654 1.00 62.25 302 ASP A N 1
ATOM 2339 C CA . ASP A 1 302 ? 16.463 -1.430 5.694 1.00 62.25 302 ASP A CA 1
ATOM 2340 C C . ASP A 1 302 ? 15.888 -2.768 5.179 1.00 62.25 302 ASP A C 1
ATOM 2342 O O . ASP A 1 302 ? 14.721 -2.821 4.781 1.00 62.25 302 ASP A O 1
ATOM 2346 N N . PRO A 1 303 ? 16.659 -3.876 5.202 1.00 61.78 303 PRO A N 1
ATOM 2347 C CA . PRO A 1 303 ? 16.155 -5.202 4.846 1.00 61.78 303 PRO A CA 1
ATOM 2348 C C . PRO A 1 303 ? 14.915 -5.628 5.644 1.00 61.78 303 PRO A C 1
ATOM 2350 O O . PRO A 1 303 ? 14.050 -6.312 5.090 1.00 61.78 303 PRO A O 1
ATOM 2353 N N . GLN A 1 304 ? 14.800 -5.212 6.910 1.00 59.38 304 GLN A N 1
ATOM 2354 C CA . GLN A 1 304 ? 13.642 -5.495 7.762 1.00 59.38 304 GLN A CA 1
ATOM 2355 C C . GLN A 1 304 ? 12.372 -4.812 7.250 1.00 59.38 304 GLN A C 1
ATOM 2357 O O . GLN A 1 304 ? 11.292 -5.331 7.493 1.00 59.38 304 GLN A O 1
ATOM 2362 N N . ALA A 1 305 ? 12.486 -3.707 6.508 1.00 56.41 305 ALA A N 1
ATOM 2363 C CA . ALA A 1 305 ? 11.350 -2.984 5.937 1.00 56.41 305 ALA A CA 1
ATOM 2364 C C . ALA A 1 305 ? 10.888 -3.531 4.571 1.00 56.41 305 ALA A C 1
ATOM 2366 O O . ALA A 1 305 ? 9.811 -3.164 4.110 1.00 56.41 305 ALA A O 1
ATOM 2367 N N . VAL A 1 306 ? 11.696 -4.376 3.914 1.00 56.47 306 VAL A N 1
ATOM 2368 C CA . VAL A 1 306 ? 11.452 -4.847 2.534 1.00 56.47 306 VAL A CA 1
ATOM 2369 C C . VAL A 1 306 ? 11.223 -6.362 2.451 1.00 56.47 306 VAL A C 1
ATOM 2371 O O . VAL A 1 306 ? 10.428 -6.811 1.632 1.00 56.47 306 VAL A O 1
ATOM 2374 N N . THR A 1 307 ? 11.910 -7.169 3.271 1.00 51.31 307 THR A N 1
ATOM 2375 C CA . THR A 1 307 ? 11.959 -8.643 3.106 1.00 51.31 307 THR A CA 1
ATOM 2376 C C . THR A 1 307 ? 11.169 -9.451 4.136 1.00 51.31 307 THR A C 1
ATOM 2378 O O . THR A 1 307 ? 10.999 -10.652 3.947 1.00 51.31 307 THR A O 1
ATOM 2381 N N . SER A 1 308 ? 10.690 -8.820 5.210 1.00 43.00 308 SER A N 1
ATOM 2382 C CA . SER A 1 308 ? 9.940 -9.471 6.298 1.00 43.00 308 SER A CA 1
ATOM 2383 C C . SER A 1 308 ? 8.435 -9.613 6.020 1.00 43.00 308 SER A C 1
ATOM 2385 O O . SER A 1 308 ? 7.722 -10.178 6.849 1.00 43.00 308 SER A O 1
ATOM 2387 N N . MET A 1 309 ? 7.970 -9.121 4.864 1.00 44.78 309 MET A N 1
ATOM 2388 C CA . MET A 1 309 ? 6.578 -9.189 4.404 1.00 44.78 309 MET A CA 1
ATOM 2389 C C . MET A 1 309 ? 6.261 -10.436 3.576 1.00 44.78 309 MET A C 1
ATOM 2391 O O . MET A 1 309 ? 7.040 -10.782 2.646 1.00 44.78 309 MET A O 1
#